Protein AF-0000000084527055 (afdb_homodimer)

Solvent-accessible surface area (backbone atoms only — not comparable to full-atom values): 19184 Å² total; per-residue (Å²): 136,81,81,73,82,77,79,78,77,80,77,79,76,78,73,74,77,74,74,75,72,71,72,71,71,65,63,69,70,74,72,77,80,76,76,72,48,65,58,56,49,35,72,76,37,49,75,51,74,38,54,31,78,74,45,53,71,73,72,30,55,76,69,27,18,45,36,37,42,31,22,63,37,73,81,36,69,59,47,34,50,31,51,48,36,44,64,75,46,35,65,65,39,42,75,63,36,32,40,42,31,38,40,36,52,78,83,67,71,24,54,52,50,71,74,64,62,71,69,53,48,31,36,36,38,30,43,31,83,69,46,82,72,46,79,32,80,57,70,62,45,52,69,59,52,48,54,57,49,57,68,32,69,70,44,42,52,33,56,74,70,75,93,135,85,79,77,79,79,79,79,79,79,78,77,78,80,73,76,77,75,75,75,73,71,72,72,71,66,63,68,72,75,71,78,80,76,78,72,49,66,58,55,47,35,72,76,38,48,76,50,75,40,54,30,79,75,46,52,73,72,71,31,54,77,68,27,19,46,36,36,41,30,20,63,37,72,81,36,67,59,44,35,50,31,51,48,35,44,64,75,46,34,67,65,39,45,75,63,37,33,39,42,32,38,40,38,53,76,81,68,70,23,54,53,48,70,73,64,61,69,69,54,50,30,38,36,37,29,42,32,82,68,46,82,74,47,78,32,80,57,69,61,48,54,69,58,52,48,53,57,50,57,67,32,70,71,44,43,52,32,57,74,70,75,94

Sequence (326 aa):
MKSLALSLALSLSALPLAAQEVASTETPAATVGQELTAVERWQADPAQVFDAADIELDDFLFLARPVVVFADTPNDPRYIRQMEYLLERVDDLVYRDVVIVADTDPGGGSDARTRLRPRGFMLVVMSEDGRVAQRKPEPWDVREIGRAIDKMPLRQRELREGRMKSLALSLALSLSALPLAAQEVASTETPAATVGQELTAVERWQ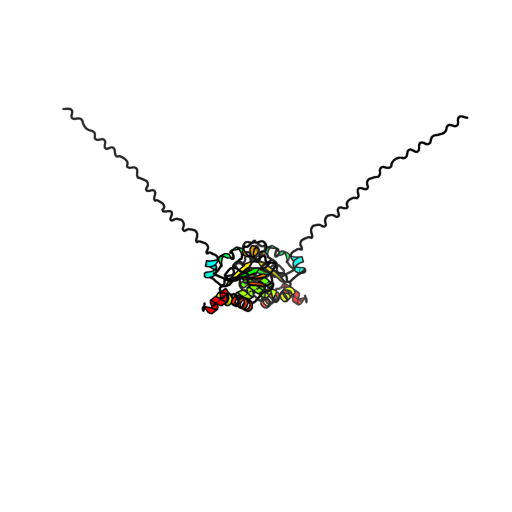ADPAQVFDAADIELDDFLFLARPVVVFADTPNDPRYIRQMEYLLERVDDLVYRDVVIVADTDPGGGSDARTRLRPRGFMLVVMSEDGRVAQRKPEPWDVREIGRAIDKMPLRQRELREGR

Radius of gyration: 37.88 Å; Cα contacts (8 Å, |Δi|>4): 470; chains: 2; bounding box: 152×101×126 Å

Foldseek 3Di:
DCPPPPPPPPPPPPPPPPPPPPPPVVVPPPPDPPDDAPLRVCVVPVLDEAELLRHAPVVQAVNAKEKEKEALACPPPQNVVQVCLCNVPVVLRVVLRYHYYYYNHQPSPGNCCVVVVDDGTWIWIGANNGHTQDIDNGHDHPVVSSVSSCPDPVNVVCVVVVD/DPPPPPPPPPPPPPPPPPPPPPPPVVVPPPDDPPDDAPLRVCVVPVLDEAELLRHAPVVQAVNAKEKEKEALACPPPQNVVQVCLCNVPVVLRVVLRYHYYYYNHQPSPGNCCVVVVDDGTWIWIGANNGHTQDIDNGHDHPVVSSVSSCPDPVNVVCVVVVD

Secondary structure (DSSP, 8-state):
-------------------------------------HHHHHHH-TTPEEEGGG--GGGGTTT-EEEEEE-SSTT-HHHHHHHHHHHHTHHHHHHTTEEEEEE--TTS--HHHHHH---SSEEEEE-TTS-EEEEESS---HHHHHHHHHTSHHHHHHHHHT-/-------------------------------------HHHHHHH-TTPEEEGGG--GGGGTTT-EEEEEE-SSTT-HHHHHHHHHHHHTHHHHHHTTEEEEEE--TTS--HHHHHH---SSEEEEE-TTS-EEEEESS---HHHHHHHHHTSHHHHHHHHTT-

InterPro domains:
  IPR025232 Domain of unknown function DUF4174 [PF13778] (57-158)

Structure (mmCIF, N/CA/C/O backbone):
data_AF-0000000084527055-model_v1
#
loop_
_entity.id
_entity.type
_entity.pdbx_description
1 polymer 'DUF4174 domain-containing protein'
#
loop_
_atom_site.group_PDB
_atom_site.id
_atom_site.type_symbol
_atom_site.label_atom_id
_atom_site.label_alt_id
_atom_site.label_comp_id
_atom_site.label_asym_id
_atom_site.label_entity_id
_atom_site.label_seq_id
_atom_site.pdbx_PDB_ins_code
_atom_site.Cartn_x
_atom_site.Cartn_y
_atom_site.Cartn_z
_atom_site.occupancy
_atom_site.B_iso_or_equiv
_atom_site.auth_seq_id
_atom_site.auth_comp_id
_atom_site.auth_asym_id
_atom_site.auth_atom_id
_atom_site.pdbx_PDB_model_num
ATOM 1 N N . MET A 1 1 ? -92.188 64.188 -31.766 1 36.72 1 MET A N 1
ATOM 2 C CA . MET A 1 1 ? -91.062 64.125 -30.859 1 36.72 1 MET A CA 1
ATOM 3 C C . MET A 1 1 ? -90.375 62.75 -31.016 1 36.72 1 MET A C 1
ATOM 5 O O . MET A 1 1 ? -91 61.75 -31.219 1 36.72 1 MET A O 1
ATOM 9 N N . LYS A 1 2 ? -89.125 62.844 -31.562 1 40.25 2 LYS A N 1
ATOM 10 C CA . LYS A 1 2 ? -88.062 62.062 -32.125 1 40.25 2 LYS A CA 1
ATOM 11 C C . LYS A 1 2 ? -87.5 61.062 -31.109 1 40.25 2 LYS A C 1
ATOM 13 O O . LYS A 1 2 ? -86.375 61.281 -30.578 1 40.25 2 LYS A O 1
ATOM 18 N N . SER A 1 3 ? -88.312 60.438 -30.328 1 44.88 3 SER A N 1
ATOM 19 C CA . SER A 1 3 ? -87.688 59.75 -29.234 1 44.88 3 SER A CA 1
ATOM 20 C C . SER A 1 3 ? -86.688 58.656 -29.734 1 44.88 3 SER A C 1
ATOM 22 O O . SER A 1 3 ? -87.125 57.719 -30.438 1 44.88 3 SER A O 1
ATOM 24 N N . LEU A 1 4 ? -85.5 59.094 -29.969 1 43.06 4 LEU A N 1
ATOM 25 C CA . LEU A 1 4 ? -84.375 58.281 -30.453 1 43.06 4 LEU A CA 1
ATOM 26 C C . LEU A 1 4 ? -84 57.188 -29.469 1 43.06 4 LEU A C 1
ATOM 28 O O . LEU A 1 4 ? -83.812 57.438 -28.281 1 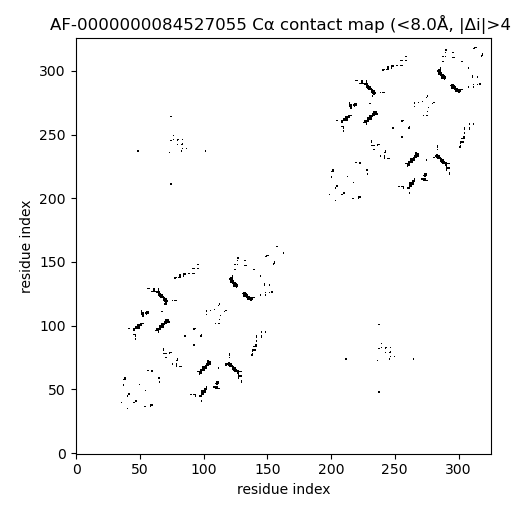43.06 4 LEU A O 1
ATOM 32 N N . ALA A 1 5 ? -84.375 55.906 -29.797 1 42.22 5 ALA A N 1
ATOM 33 C CA . ALA A 1 5 ? -84.125 54.656 -29.094 1 42.22 5 ALA A CA 1
ATOM 34 C C . ALA A 1 5 ? -82.625 54.438 -28.953 1 42.22 5 ALA A C 1
ATOM 36 O O . ALA A 1 5 ? -81.875 54.375 -29.953 1 42.22 5 ALA A O 1
ATOM 37 N N . LEU A 1 6 ? -81.938 54.969 -27.875 1 41.59 6 LEU A N 1
ATOM 38 C CA . LEU A 1 6 ? -80.5 54.875 -27.562 1 41.59 6 LEU A CA 1
ATOM 39 C C . LEU A 1 6 ? -80.125 53.438 -27.297 1 41.59 6 LEU A C 1
ATOM 41 O O . LEU A 1 6 ? -80.625 52.812 -26.359 1 41.59 6 LEU A O 1
ATOM 45 N N . SER A 1 7 ? -79.938 52.562 -28.312 1 42.19 7 SER A N 1
ATOM 46 C CA . SER A 1 7 ? -79.562 51.188 -28.109 1 42.19 7 SER A CA 1
ATOM 47 C C . SER A 1 7 ? -78.188 51.094 -27.453 1 42.19 7 SER A C 1
ATOM 49 O O . SER A 1 7 ? -77.188 51.625 -27.953 1 42.19 7 SER A O 1
ATOM 51 N N . LEU A 1 8 ? -78.062 51.062 -26.125 1 39.25 8 LEU A N 1
ATOM 52 C CA . LEU A 1 8 ? -76.875 50.969 -25.281 1 39.25 8 LEU A CA 1
ATOM 53 C C . LEU A 1 8 ? -76.188 49.656 -25.531 1 39.25 8 LEU A C 1
ATOM 55 O O . LEU A 1 8 ? -76.688 48.562 -25.312 1 39.25 8 LEU A O 1
ATOM 59 N N . ALA A 1 9 ? -75.375 49.531 -26.656 1 37.97 9 ALA A N 1
ATOM 60 C CA . ALA A 1 9 ? -74.562 48.344 -26.906 1 37.97 9 ALA A CA 1
ATOM 61 C C . ALA A 1 9 ? -73.562 48.125 -25.812 1 37.97 9 ALA A C 1
ATOM 63 O O . ALA A 1 9 ? -72.75 49 -25.5 1 37.97 9 ALA A O 1
ATOM 64 N N . LEU A 1 10 ? -73.812 47.312 -24.766 1 39.44 10 LEU A N 1
ATOM 65 C CA . LEU A 1 10 ? -72.938 46.875 -23.656 1 39.44 10 LEU A CA 1
ATOM 66 C C . LEU A 1 10 ? -71.688 46.156 -24.156 1 39.44 10 LEU A C 1
ATOM 68 O O . LEU A 1 10 ? -71.812 45.125 -24.812 1 39.44 10 LEU A O 1
ATOM 72 N N . SER A 1 11 ? -70.688 46.906 -24.688 1 38.16 11 SER A N 1
ATOM 73 C CA . SER A 1 11 ? -69.438 46.219 -25.141 1 38.16 11 SER A CA 1
ATOM 74 C C . SER A 1 11 ? -68.75 45.5 -24 1 38.16 11 SER A C 1
ATOM 76 O O . SER A 1 11 ? -68.438 46.094 -22.969 1 38.16 11 SER A O 1
ATOM 78 N N . LEU A 1 12 ? -69.062 44.219 -23.766 1 42.81 12 LEU A N 1
ATOM 79 C CA . LEU A 1 12 ? -68.375 43.344 -22.781 1 42.81 12 LEU A CA 1
ATOM 80 C C . LEU A 1 12 ? -66.875 43.25 -23.062 1 42.81 12 LEU A C 1
ATOM 82 O O . LEU A 1 12 ? -66.5 42.781 -24.125 1 42.81 12 LEU A O 1
ATOM 86 N N . SER A 1 13 ? -66.062 44.25 -22.656 1 37.88 13 SER A N 1
ATOM 87 C CA . SER A 1 13 ? -64.625 44.188 -22.766 1 37.88 13 SER A CA 1
ATOM 88 C C . SER A 1 13 ? -64.062 42.938 -22.078 1 37.88 13 SER A C 1
ATOM 90 O O . SER A 1 13 ? -64.438 42.656 -20.938 1 37.88 13 SER A O 1
ATOM 92 N N . ALA A 1 14 ? -63.812 41.812 -22.828 1 43.69 14 ALA A N 1
ATOM 93 C CA . ALA A 1 14 ? -63.125 40.625 -22.375 1 43.69 14 ALA A CA 1
ATOM 94 C C . ALA A 1 14 ? -61.781 40.938 -21.75 1 43.69 14 ALA A C 1
ATOM 96 O O . ALA A 1 14 ? -60.906 41.562 -22.375 1 43.69 14 ALA A O 1
ATOM 97 N N . LEU A 1 15 ? -61.719 41.25 -20.406 1 46.16 15 LEU A N 1
ATOM 98 C CA . LEU A 1 15 ? -60.438 41.375 -19.734 1 46.16 15 LEU A CA 1
ATOM 99 C C . LEU A 1 15 ? -59.562 40.156 -20 1 46.16 15 LEU A C 1
ATOM 101 O O . LEU A 1 15 ? -60.031 39.031 -19.953 1 46.16 15 LEU A O 1
ATOM 105 N N . PRO A 1 16 ? -58.531 40.281 -20.812 1 48.31 16 PRO A N 1
ATOM 106 C CA . PRO A 1 16 ? -57.594 39.156 -20.984 1 48.31 16 PRO A CA 1
ATOM 107 C C . PRO A 1 16 ? -57.125 38.562 -19.641 1 48.31 16 PRO A C 1
ATOM 109 O O . PRO A 1 16 ? -57.031 39.281 -18.656 1 48.31 16 PRO A O 1
ATOM 112 N N . LEU A 1 17 ? -57.594 37.406 -19.312 1 45.12 17 LEU A N 1
ATOM 113 C CA . LEU A 1 17 ? -57.031 36.625 -18.203 1 45.12 17 LEU A CA 1
ATOM 114 C C . LEU A 1 17 ? -55.5 36.656 -18.234 1 45.12 17 LEU A C 1
ATOM 116 O O . LEU A 1 17 ? -54.875 36.188 -19.188 1 45.12 17 LEU A O 1
ATOM 120 N N . ALA A 1 18 ? -54.844 37.75 -17.75 1 42.06 18 ALA A N 1
ATOM 121 C CA . ALA A 1 18 ? -53.406 37.625 -17.484 1 42.06 18 ALA A CA 1
ATOM 122 C C . ALA A 1 18 ? -53.062 36.25 -16.938 1 42.06 18 ALA A C 1
ATOM 124 O O . ALA A 1 18 ? -53.688 35.781 -16 1 42.06 18 ALA A O 1
ATOM 125 N N . ALA A 1 19 ? -52.594 35.312 -17.781 1 41.84 19 ALA A N 1
ATOM 126 C CA . ALA A 1 19 ? -51.906 34.094 -17.375 1 41.84 19 ALA A CA 1
ATOM 127 C C . ALA A 1 19 ? -50.938 34.344 -16.219 1 41.84 19 ALA A C 1
ATOM 129 O O . ALA A 1 19 ? -50.062 35.188 -16.344 1 41.84 19 ALA A O 1
ATOM 130 N N . GLN A 1 20 ? -51.281 34.281 -14.961 1 43.31 20 GLN A N 1
ATOM 131 C CA . GLN A 1 20 ? -50.344 34.25 -13.852 1 43.31 20 GLN A CA 1
ATOM 132 C C . GLN A 1 20 ? -49.156 33.375 -14.164 1 43.31 20 GLN A C 1
ATOM 134 O O . GLN A 1 20 ? -49.312 32.156 -14.383 1 43.31 20 GLN A O 1
ATOM 139 N N . GLU A 1 21 ? -48.219 33.875 -14.969 1 45.44 21 GLU A N 1
ATOM 140 C CA . GLU A 1 21 ? -47 33.094 -14.969 1 45.44 21 GLU A CA 1
ATOM 141 C C . GLU A 1 21 ? -46.594 32.719 -13.547 1 45.44 21 GLU A C 1
ATOM 143 O O . GLU A 1 21 ? -46.438 33.562 -12.68 1 45.44 21 GLU A O 1
ATOM 148 N N . VAL A 1 22 ? -47.188 31.641 -13.008 1 42.84 22 VAL A N 1
ATOM 149 C CA . VAL A 1 22 ? -46.594 31.062 -11.805 1 42.84 22 VAL A CA 1
ATOM 150 C C . VAL A 1 22 ? -45.062 31.109 -11.922 1 42.84 22 VAL A C 1
ATOM 152 O O . VAL A 1 22 ? -44.5 30.609 -12.883 1 42.84 22 VAL A O 1
ATOM 155 N N . ALA A 1 23 ? -44.469 32.312 -11.633 1 44.91 23 ALA A N 1
ATOM 156 C CA . ALA A 1 23 ? -43.031 32.312 -11.359 1 44.91 23 ALA A CA 1
ATOM 157 C C . ALA A 1 23 ? -42.625 30.984 -10.703 1 44.91 23 ALA A C 1
ATOM 159 O O . ALA A 1 23 ? -43.156 30.609 -9.656 1 44.91 23 ALA A O 1
ATOM 160 N N . SER A 1 24 ? -42.562 29.859 -11.484 1 43.16 24 SER A N 1
ATOM 161 C CA . SER A 1 24 ? -41.844 28.703 -10.945 1 43.16 24 SER A CA 1
ATOM 162 C C . SER A 1 24 ? -40.625 29.156 -10.117 1 43.16 24 SER A C 1
ATOM 164 O O . SER A 1 24 ? -39.719 29.781 -10.641 1 43.16 24 SER A O 1
ATOM 166 N N . THR A 1 25 ? -40.875 29.766 -8.953 1 44.09 25 THR A N 1
ATOM 167 C CA . THR A 1 25 ? -39.719 29.906 -8.062 1 44.09 25 THR A CA 1
ATOM 168 C C . THR A 1 25 ? -38.75 28.734 -8.227 1 44.09 25 THR A C 1
ATOM 170 O O . THR A 1 25 ? -39.062 27.609 -7.824 1 44.09 25 THR A O 1
ATOM 173 N N . GLU A 1 26 ? -38.312 28.578 -9.453 1 45.31 26 GLU A N 1
ATOM 174 C CA . GLU A 1 26 ? -37.156 27.656 -9.484 1 45.31 26 GLU A CA 1
ATOM 175 C C . GLU A 1 26 ? -36.312 27.797 -8.219 1 45.31 26 GLU A C 1
ATOM 177 O O . GLU A 1 26 ? -35.781 28.875 -7.945 1 45.31 26 GLU A O 1
ATOM 182 N N . THR A 1 27 ? -36.781 27.281 -7.102 1 45.59 27 THR A N 1
ATOM 183 C CA . THR A 1 27 ? -35.812 27.141 -6.027 1 45.59 27 THR A CA 1
ATOM 184 C C . THR A 1 27 ? -34.406 26.906 -6.594 1 45.59 27 THR A C 1
ATOM 186 O O . THR A 1 27 ? -34.219 26.031 -7.438 1 45.59 27 THR A O 1
ATOM 189 N N . PRO A 1 28 ? -33.688 27.906 -6.723 1 38.53 28 PRO A N 1
ATOM 190 C CA . PRO A 1 28 ? -32.344 27.547 -7.211 1 38.53 28 PRO A CA 1
ATOM 191 C C . PRO A 1 28 ? -31.922 26.125 -6.84 1 38.53 28 PRO A C 1
ATOM 193 O O . PRO A 1 28 ? -32.25 25.656 -5.746 1 38.53 28 PRO A O 1
ATOM 196 N N . ALA A 1 29 ? -31.953 25.203 -7.734 1 41.03 29 ALA A N 1
ATOM 197 C CA . ALA A 1 29 ? -31.266 23.938 -7.465 1 41.03 29 ALA A CA 1
ATOM 198 C C . ALA A 1 29 ? -30.281 24.094 -6.316 1 41.03 29 ALA A C 1
ATOM 200 O O . ALA A 1 29 ? -29.625 25.125 -6.188 1 41.03 29 ALA A O 1
ATOM 201 N N . ALA A 1 30 ? -30.594 23.688 -5.129 1 41.78 30 ALA A N 1
ATOM 202 C CA . ALA A 1 30 ? -29.562 23.547 -4.121 1 41.78 30 ALA A CA 1
ATOM 203 C C . ALA A 1 30 ? -28.172 23.453 -4.766 1 41.78 30 ALA A C 1
ATOM 205 O O . ALA A 1 30 ? -28.016 22.812 -5.805 1 41.78 30 ALA A O 1
ATOM 206 N N . THR A 1 31 ? -27.281 24.406 -4.91 1 45.94 31 THR A N 1
ATOM 207 C CA . THR A 1 31 ? -25.875 24.281 -5.242 1 45.94 31 THR A CA 1
ATOM 208 C C . THR A 1 31 ? -25.375 22.859 -4.973 1 45.94 31 THR A C 1
ATOM 210 O O . THR A 1 31 ? -25.562 22.328 -3.877 1 45.94 31 THR A O 1
ATOM 213 N N . VAL A 1 32 ? -25.141 21.922 -5.805 1 46.94 32 VAL A N 1
ATOM 214 C CA . VAL A 1 32 ? -24.438 20.641 -5.691 1 46.94 32 VAL A CA 1
ATOM 215 C C . VAL A 1 32 ? -23.531 20.656 -4.469 1 46.94 32 VAL A C 1
ATOM 217 O O . VAL A 1 32 ? -22.891 21.672 -4.172 1 46.94 32 VAL A O 1
ATOM 220 N N . GLY A 1 33 ? -23.703 19.984 -3.32 1 52.44 33 GLY A N 1
ATOM 221 C CA . GLY A 1 33 ? -23.016 19.844 -2.047 1 52.44 33 GLY A CA 1
ATOM 222 C C . GLY A 1 33 ? -21.531 20.109 -2.135 1 52.44 33 GLY A C 1
ATOM 223 O O . GLY A 1 33 ? -20.844 19.578 -3.014 1 52.44 33 GLY A O 1
ATOM 224 N N . GLN A 1 34 ? -20.906 21.266 -1.974 1 64.94 34 GLN A N 1
ATOM 225 C CA . GLN A 1 34 ? -19.516 21.703 -2.02 1 64.94 34 GLN A CA 1
ATOM 226 C C . GLN A 1 34 ? -18.578 20.609 -1.521 1 64.94 34 GLN A C 1
ATOM 228 O O . GLN A 1 34 ? -18.781 20.031 -0.448 1 64.94 34 GLN A O 1
ATOM 233 N N . GLU A 1 35 ? -17.906 19.891 -2.369 1 81.06 35 GLU A N 1
ATOM 234 C CA . GLU A 1 35 ? -16.859 18.953 -1.969 1 81.06 35 GLU A CA 1
ATOM 235 C C . GLU A 1 35 ? -15.961 19.547 -0.894 1 81.06 35 GLU A C 1
ATOM 237 O O . GLU A 1 35 ? -15.516 20.688 -1.012 1 81.06 35 GLU A O 1
ATOM 242 N N . LEU A 1 36 ? -15.945 18.984 0.282 1 91.5 36 LEU A N 1
ATOM 243 C CA . LEU A 1 36 ? -15.102 19.453 1.378 1 91.5 36 LEU A CA 1
ATOM 244 C C . LEU A 1 36 ? -13.68 19.703 0.9 1 91.5 36 LEU A C 1
ATOM 246 O O . LEU A 1 36 ? -13.148 18.938 0.086 1 91.5 36 LEU A O 1
ATOM 250 N N . THR A 1 37 ? -13.102 20.734 1.353 1 95.81 37 THR A N 1
ATOM 251 C CA . THR A 1 37 ? -11.695 21.016 1.089 1 95.81 37 THR A CA 1
ATOM 252 C C . THR A 1 37 ? -10.805 19.969 1.737 1 95.81 37 THR A C 1
ATOM 254 O O . THR A 1 37 ? -11.258 19.188 2.568 1 95.81 37 THR A O 1
ATOM 257 N N . ALA A 1 38 ? -9.516 19.953 1.31 1 96.88 38 ALA A N 1
ATOM 258 C CA . ALA A 1 38 ? -8.555 19.031 1.912 1 96.88 38 ALA A CA 1
ATOM 259 C C . ALA A 1 38 ? -8.469 19.25 3.422 1 96.88 38 ALA A C 1
ATOM 261 O O . ALA A 1 38 ? -8.422 18.281 4.188 1 96.88 38 ALA A O 1
ATOM 262 N N . VAL A 1 39 ? -8.43 20.453 3.844 1 97.31 39 VAL A N 1
ATOM 263 C CA . VAL A 1 39 ? -8.297 20.781 5.258 1 97.31 39 VAL A CA 1
ATOM 264 C C . VAL A 1 39 ? -9.547 20.328 6.012 1 97.31 39 VAL A C 1
ATOM 266 O O . VAL A 1 39 ? -9.453 19.75 7.098 1 97.31 39 VAL A O 1
ATOM 269 N N . GLU A 1 40 ? -10.719 20.547 5.5 1 97.19 40 GLU A N 1
ATOM 270 C CA . GLU A 1 40 ? -11.969 20.141 6.133 1 97.19 40 GLU A CA 1
ATOM 271 C C . GLU A 1 40 ? -12.039 18.609 6.258 1 97.19 40 GLU A C 1
ATOM 273 O O . GLU A 1 40 ? -12.5 18.094 7.273 1 97.19 40 GLU A O 1
ATOM 278 N N . ARG A 1 41 ? -11.57 18.031 5.199 1 97.31 41 ARG A N 1
ATOM 279 C CA . ARG A 1 41 ? -11.539 16.562 5.242 1 97.31 41 ARG A CA 1
ATOM 280 C C . ARG A 1 41 ? -10.586 16.078 6.324 1 97.31 41 ARG A C 1
ATOM 282 O O . ARG A 1 41 ? -10.898 15.125 7.051 1 97.31 41 ARG A O 1
ATOM 289 N N . TRP A 1 42 ? -9.5 16.703 6.418 1 97.69 42 TRP A N 1
ATOM 290 C CA . TRP A 1 42 ? -8.516 16.344 7.434 1 97.69 42 TRP A CA 1
ATOM 291 C C . TRP A 1 42 ? -9.062 16.594 8.836 1 97.69 42 TRP A C 1
ATOM 293 O O . TRP A 1 42 ? -8.898 15.766 9.734 1 97.69 42 TRP A O 1
ATOM 303 N N . GLN A 1 43 ? -9.695 17.688 9.07 1 97.44 43 GLN A N 1
ATOM 304 C CA . GLN A 1 43 ? -10.25 18.016 10.383 1 97.44 43 GLN A CA 1
ATOM 305 C C . GLN A 1 43 ? -11.344 17.031 10.773 1 97.44 43 GLN A C 1
ATOM 307 O O . GLN A 1 43 ? -11.5 16.688 11.953 1 97.44 43 GLN A O 1
ATOM 312 N N . ALA A 1 44 ? -12.094 16.578 9.773 1 97.12 44 ALA A N 1
ATOM 313 C CA . ALA A 1 44 ? -13.164 15.609 10.016 1 97.12 44 ALA A CA 1
ATOM 314 C C . ALA A 1 44 ? -12.594 14.25 10.398 1 97.12 44 ALA A C 1
ATOM 316 O O . ALA A 1 44 ? -13.188 13.516 11.188 1 97.12 44 ALA A O 1
ATOM 317 N N . ASP A 1 45 ? -11.445 13.93 9.859 1 97.56 45 ASP A N 1
ATOM 318 C CA . ASP A 1 45 ? -10.75 12.672 10.117 1 97.56 45 ASP A CA 1
ATOM 319 C C . ASP A 1 45 ? -9.242 12.859 10.023 1 97.56 45 ASP A C 1
ATOM 321 O O . ASP A 1 45 ? -8.625 12.508 9.016 1 97.56 45 ASP A O 1
ATOM 325 N N . PRO A 1 46 ? -8.648 13.211 11.148 1 97.69 46 PRO A N 1
ATOM 326 C CA . PRO A 1 46 ? -7.219 13.531 11.141 1 97.69 46 PRO A CA 1
ATOM 327 C C . PRO A 1 46 ? -6.336 12.32 10.859 1 97.69 46 PRO A C 1
ATOM 329 O O . PRO A 1 46 ? -5.145 12.461 10.578 1 97.69 46 PRO A O 1
ATOM 332 N N . ALA A 1 47 ? -6.906 11.148 10.938 1 97.12 47 ALA A N 1
ATOM 333 C CA . ALA A 1 47 ? -6.148 9.914 10.719 1 97.12 47 ALA A CA 1
ATOM 334 C C . ALA A 1 47 ? -6.16 9.523 9.25 1 97.12 47 ALA A C 1
ATOM 336 O O . ALA A 1 47 ? -5.418 8.625 8.828 1 97.12 47 ALA A O 1
ATOM 337 N N . GLN A 1 48 ? -6.898 10.203 8.438 1 97 48 GLN A N 1
ATOM 338 C CA . GLN A 1 48 ? -7.047 9.781 7.043 1 97 48 GLN A CA 1
ATOM 339 C C . GLN A 1 48 ? -5.75 9.992 6.266 1 97 48 GLN A C 1
ATOM 341 O O . GLN A 1 48 ? -5.027 10.961 6.504 1 97 48 GLN A O 1
ATOM 346 N N . VAL A 1 49 ? -5.48 9.086 5.348 1 98.5 49 VAL A N 1
ATOM 347 C CA . VAL A 1 49 ? -4.367 9.211 4.414 1 98.5 49 VAL A CA 1
ATOM 348 C C . VAL A 1 49 ? -4.844 9.891 3.131 1 98.5 49 VAL A C 1
ATOM 350 O O . VAL A 1 49 ? -5.848 9.484 2.543 1 98.5 49 VAL A O 1
ATOM 353 N N . PHE A 1 50 ? -4.18 10.938 2.689 1 98.31 50 PHE A N 1
ATOM 354 C CA . PHE A 1 50 ? -4.539 11.641 1.465 1 98.31 50 PHE A CA 1
ATOM 355 C C . PHE A 1 50 ? -3.688 11.164 0.295 1 98.31 50 PHE A C 1
ATOM 357 O O . PHE A 1 50 ? -2.484 10.945 0.446 1 98.31 50 PHE A O 1
ATOM 364 N N . ASP A 1 51 ? -4.332 10.938 -0.846 1 97.62 51 ASP A N 1
ATOM 365 C CA . ASP A 1 51 ? -3.594 10.836 -2.1 1 97.62 51 ASP A CA 1
ATOM 366 C C . ASP A 1 51 ? -3.012 12.188 -2.51 1 97.62 51 ASP A C 1
ATOM 368 O O . ASP A 1 51 ? -3.725 13.195 -2.535 1 97.62 51 ASP A O 1
ATOM 372 N N . ALA A 1 52 ? -1.786 12.148 -2.852 1 98.44 52 ALA A N 1
ATOM 373 C CA . ALA A 1 52 ? -1.119 13.406 -3.195 1 98.44 52 ALA A CA 1
ATOM 374 C C . ALA A 1 52 ? -1.815 14.094 -4.363 1 98.44 52 ALA A C 1
ATOM 376 O O . ALA A 1 52 ? -1.813 15.32 -4.457 1 98.44 52 ALA A O 1
ATOM 377 N N . ALA A 1 53 ? -2.418 13.344 -5.207 1 96.75 53 ALA A N 1
ATOM 378 C CA . ALA A 1 53 ? -3.082 13.891 -6.391 1 96.75 53 ALA A CA 1
ATOM 379 C C . ALA A 1 53 ? -4.289 14.742 -5.996 1 96.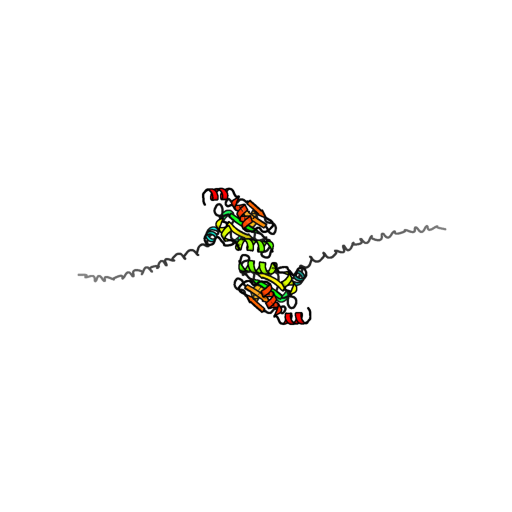75 53 ALA A C 1
ATOM 381 O O . ALA A 1 53 ? -4.75 15.57 -6.781 1 96.75 53 ALA A O 1
ATOM 382 N N . ASP A 1 54 ? -4.781 14.578 -4.758 1 96.19 54 ASP A N 1
ATOM 383 C CA . ASP A 1 54 ? -6.051 15.188 -4.367 1 96.19 54 ASP A CA 1
ATOM 384 C C . ASP A 1 54 ? -5.82 16.438 -3.525 1 96.19 54 ASP A C 1
ATOM 386 O O . ASP A 1 54 ? -6.777 17.078 -3.074 1 96.19 54 ASP A O 1
ATOM 390 N N . ILE A 1 55 ? -4.539 16.781 -3.318 1 97.69 55 ILE A N 1
ATOM 391 C CA . ILE A 1 55 ? -4.309 17.891 -2.398 1 97.69 55 ILE A CA 1
ATOM 392 C C . ILE A 1 55 ? -3.096 18.688 -2.857 1 97.69 55 ILE A C 1
ATOM 394 O O . ILE A 1 55 ? -2.365 18.266 -3.756 1 97.69 55 ILE A O 1
ATOM 398 N N . GLU A 1 56 ? -2.988 19.844 -2.279 1 98.25 56 GLU A N 1
ATOM 399 C CA . GLU A 1 56 ? -1.781 20.656 -2.348 1 98.25 56 GLU A CA 1
ATOM 400 C C . GLU A 1 56 ? -1.137 20.812 -0.974 1 98.25 56 GLU A C 1
ATOM 402 O O . GLU A 1 56 ? -1.829 21.031 0.022 1 98.25 56 GLU A O 1
ATOM 407 N N . LEU A 1 57 ? 0.169 20.719 -0.959 1 98.56 57 LEU A N 1
ATOM 408 C CA . LEU A 1 57 ? 0.864 20.781 0.322 1 98.56 57 LEU A CA 1
ATOM 409 C C . LEU A 1 57 ? 0.591 22.125 1.013 1 98.56 57 LEU A C 1
ATOM 411 O O . LEU A 1 57 ? 0.451 22.172 2.236 1 98.56 57 LEU A O 1
ATOM 415 N N . ASP A 1 58 ? 0.383 23.172 0.264 1 98.12 58 ASP A N 1
ATOM 416 C CA . ASP A 1 58 ? 0.196 24.5 0.83 1 98.12 58 ASP A CA 1
ATOM 417 C C . ASP A 1 58 ? -1.174 24.641 1.493 1 98.12 58 ASP A C 1
ATOM 419 O O . ASP A 1 58 ? -1.422 25.578 2.238 1 98.12 58 ASP A O 1
ATOM 423 N N . ASP A 1 59 ? -2.076 23.734 1.215 1 97.75 59 ASP A N 1
ATOM 424 C CA . ASP A 1 59 ? -3.377 23.719 1.875 1 97.75 59 ASP A CA 1
ATOM 425 C C . ASP A 1 59 ? -3.223 23.625 3.391 1 97.75 59 ASP A C 1
ATOM 427 O O . ASP A 1 59 ? -4.113 24.031 4.137 1 97.75 59 ASP A O 1
ATOM 431 N N . PHE A 1 60 ? -2.039 23.188 3.848 1 98.44 60 PHE A N 1
ATOM 432 C CA . PHE A 1 60 ? -1.921 22.797 5.25 1 98.44 60 PHE A CA 1
ATOM 433 C C . PHE A 1 60 ? -0.964 23.734 5.984 1 98.44 60 PHE A C 1
ATOM 435 O O . PHE A 1 60 ? -0.637 23.5 7.148 1 98.44 60 PHE A O 1
ATOM 442 N N . LEU A 1 61 ? -0.537 24.812 5.309 1 98.38 61 LEU A N 1
ATOM 443 C CA . LEU A 1 61 ? 0.393 25.75 5.941 1 98.38 61 LEU A CA 1
ATOM 444 C C . LEU A 1 61 ? -0.191 26.297 7.238 1 98.38 61 LEU A C 1
ATOM 446 O O . LEU A 1 61 ? -1.332 26.766 7.262 1 98.38 61 LEU A O 1
ATOM 450 N N . PHE A 1 62 ? 0.53 26.109 8.359 1 97.38 62 PHE A N 1
ATOM 451 C CA . PHE A 1 62 ? 0.238 26.594 9.703 1 97.38 62 PHE A CA 1
ATOM 452 C C . PHE A 1 62 ? -0.979 25.891 10.289 1 97.38 62 PHE A C 1
ATOM 454 O O . PHE A 1 62 ? -1.568 26.344 11.266 1 97.38 62 PHE A O 1
ATOM 461 N N . LEU A 1 63 ? -1.315 24.781 9.664 1 97.69 63 LEU A N 1
ATOM 462 C CA . LEU A 1 63 ? -2.434 23.984 10.148 1 97.69 63 LEU A CA 1
ATOM 463 C C . LEU A 1 63 ? -1.975 22.578 10.516 1 97.69 63 LEU A C 1
ATOM 465 O O . LEU A 1 63 ? -2.404 22.016 11.531 1 97.69 63 LEU A O 1
ATOM 469 N N . ALA A 1 64 ? -1.106 22.016 9.672 1 98.56 64 ALA A N 1
ATOM 470 C CA . ALA A 1 64 ? -0.665 20.641 9.875 1 98.56 64 ALA A CA 1
ATOM 471 C C . ALA A 1 64 ? 0.769 20.453 9.391 1 98.56 64 ALA A C 1
ATOM 473 O O . ALA A 1 64 ? 1.32 21.312 8.703 1 98.56 64 ALA A O 1
ATOM 474 N N . ARG A 1 65 ? 1.346 19.328 9.82 1 98.75 65 ARG A N 1
ATOM 475 C CA . ARG A 1 65 ? 2.674 18.906 9.383 1 98.75 65 ARG A CA 1
ATOM 476 C C . ARG A 1 65 ? 2.586 17.75 8.398 1 98.75 65 ARG A C 1
ATOM 478 O O . ARG A 1 65 ? 2.289 16.625 8.789 1 98.75 65 ARG A O 1
ATOM 485 N N . PRO A 1 66 ? 2.863 17.969 7.137 1 98.88 66 PRO A N 1
ATOM 486 C CA . PRO A 1 66 ? 2.801 16.859 6.184 1 98.88 66 PRO A CA 1
ATOM 487 C C . PRO A 1 66 ? 3.891 15.82 6.422 1 98.88 66 PRO A C 1
ATOM 489 O O . PRO A 1 66 ? 5.059 16.172 6.602 1 98.88 66 PRO A O 1
ATOM 492 N N . VAL A 1 67 ? 3.506 14.633 6.531 1 98.94 67 VAL A N 1
ATOM 493 C CA . VAL A 1 67 ? 4.359 13.461 6.352 1 98.94 67 VAL A CA 1
ATOM 494 C C . VAL A 1 67 ? 4.023 12.773 5.031 1 98.94 67 VAL A C 1
ATOM 496 O O . VAL A 1 67 ? 2.947 12.188 4.887 1 98.94 67 VAL A O 1
ATOM 499 N N . VAL A 1 68 ? 4.922 12.867 4.086 1 98.94 68 VAL A N 1
ATOM 500 C CA . VAL A 1 68 ? 4.684 12.422 2.717 1 98.94 68 VAL A CA 1
ATOM 501 C C . VAL A 1 68 ? 5.469 11.133 2.451 1 98.94 68 VAL A C 1
ATOM 503 O O . VAL A 1 68 ? 6.668 11.062 2.717 1 98.94 68 VAL A O 1
ATOM 506 N N . VAL A 1 69 ? 4.832 10.133 1.995 1 98.94 69 VAL A N 1
ATOM 507 C CA . VAL A 1 69 ? 5.453 8.859 1.644 1 98.94 69 VAL A CA 1
ATOM 508 C C . VAL A 1 69 ? 5.379 8.648 0.132 1 98.94 69 VAL A C 1
ATOM 510 O O . VAL A 1 69 ? 4.289 8.578 -0.439 1 98.94 69 VAL A O 1
ATOM 513 N N . PHE A 1 70 ? 6.59 8.562 -0.491 1 98.88 70 PHE A N 1
ATOM 514 C CA . PHE A 1 70 ? 6.707 8.359 -1.931 1 98.88 70 PHE A CA 1
ATOM 515 C C . PHE A 1 70 ? 7.16 6.941 -2.242 1 98.88 70 PHE A C 1
ATOM 517 O O . PHE A 1 70 ? 7.973 6.371 -1.513 1 98.88 70 PHE A O 1
ATOM 524 N N . ALA A 1 71 ? 6.672 6.441 -3.258 1 98.75 71 ALA A N 1
ATOM 525 C CA . ALA A 1 71 ? 7.215 5.27 -3.941 1 98.75 71 ALA A CA 1
ATOM 526 C C . ALA A 1 71 ? 6.832 5.273 -5.418 1 98.75 71 ALA A C 1
ATOM 528 O O . ALA A 1 71 ? 6 6.07 -5.852 1 98.75 71 ALA A O 1
ATOM 529 N N . ASP A 1 72 ? 7.445 4.422 -6.191 1 97.56 72 ASP A N 1
ATOM 530 C CA . ASP A 1 72 ? 7.117 4.34 -7.609 1 97.56 72 ASP A CA 1
ATOM 531 C C . ASP A 1 72 ? 5.883 3.465 -7.84 1 97.56 72 ASP A C 1
ATOM 533 O O . ASP A 1 72 ? 5.266 3.521 -8.906 1 97.56 72 ASP A O 1
ATOM 537 N N . THR A 1 73 ? 5.578 2.604 -6.867 1 96.88 73 THR A N 1
ATOM 538 C CA . THR A 1 73 ? 4.41 1.728 -6.895 1 96.88 73 THR A CA 1
ATOM 539 C C . THR A 1 73 ? 3.861 1.521 -5.484 1 96.88 73 THR A C 1
ATOM 541 O O . THR A 1 73 ? 4.613 1.542 -4.508 1 96.88 73 THR A O 1
ATOM 544 N N . PRO A 1 74 ? 2.535 1.323 -5.387 1 97.75 74 PRO A N 1
ATOM 545 C CA . PRO A 1 74 ? 1.982 1.032 -4.059 1 97.75 74 PRO A CA 1
ATOM 546 C C . PRO A 1 74 ? 2.418 -0.33 -3.525 1 97.75 74 PRO A C 1
ATOM 548 O O . PRO A 1 74 ? 2.184 -0.64 -2.354 1 97.75 74 PRO A O 1
ATOM 551 N N . ASN A 1 75 ? 3.09 -1.126 -4.371 1 96.81 75 ASN A N 1
ATOM 552 C CA . ASN A 1 75 ? 3.492 -2.473 -3.982 1 96.81 75 ASN A CA 1
ATOM 553 C C . ASN A 1 75 ? 4.953 -2.518 -3.543 1 96.81 75 ASN A C 1
ATOM 555 O O . ASN A 1 75 ? 5.508 -3.596 -3.318 1 96.81 75 ASN A O 1
ATOM 559 N N . ASP A 1 76 ? 5.582 -1.333 -3.467 1 97.75 76 ASP A N 1
ATOM 560 C CA . ASP A 1 76 ? 6.93 -1.223 -2.918 1 97.75 76 ASP A CA 1
ATOM 561 C C . ASP A 1 76 ? 6.965 -1.657 -1.455 1 97.75 76 ASP A C 1
ATOM 563 O O . ASP A 1 76 ? 6.234 -1.112 -0.624 1 97.75 76 ASP A O 1
ATOM 567 N N . PRO A 1 77 ? 7.848 -2.658 -1.095 1 97.62 77 PRO A N 1
ATOM 568 C CA . PRO A 1 77 ? 7.875 -3.164 0.28 1 97.62 77 PRO A CA 1
ATOM 569 C C . PRO A 1 77 ? 8.195 -2.074 1.302 1 97.62 77 PRO A C 1
ATOM 571 O O . PRO A 1 77 ? 7.688 -2.111 2.426 1 97.62 77 PRO A O 1
ATOM 574 N N . ARG A 1 78 ? 8.992 -1.143 0.899 1 98.5 78 ARG A N 1
ATOM 575 C CA . ARG A 1 78 ? 9.305 -0.052 1.817 1 98.5 78 ARG A CA 1
ATOM 576 C C . ARG A 1 78 ? 8.102 0.856 2.021 1 98.5 78 ARG A C 1
ATOM 578 O O . ARG A 1 78 ? 7.855 1.338 3.131 1 98.5 78 ARG A O 1
ATOM 585 N N . TYR A 1 79 ? 7.344 1.069 0.947 1 98.88 79 TYR A N 1
ATOM 586 C CA . TYR A 1 79 ? 6.109 1.838 1.06 1 98.88 79 TYR A CA 1
ATOM 587 C C . TYR A 1 79 ? 5.125 1.15 1.996 1 98.88 79 TYR A C 1
ATOM 589 O O . TYR A 1 79 ? 4.582 1.78 2.908 1 98.88 79 TYR A O 1
ATOM 597 N N . ILE A 1 80 ? 4.945 -0.087 1.804 1 98.62 80 ILE A N 1
ATOM 598 C CA . ILE A 1 80 ? 4.008 -0.877 2.596 1 98.62 80 ILE A CA 1
ATOM 599 C C . ILE A 1 80 ? 4.418 -0.842 4.066 1 98.62 80 ILE A C 1
ATOM 601 O O . ILE A 1 80 ? 3.586 -0.601 4.945 1 98.62 80 ILE A O 1
ATOM 605 N N . ARG A 1 81 ? 5.664 -1.003 4.285 1 98.56 81 ARG A N 1
ATOM 606 C CA . ARG A 1 81 ? 6.172 -0.979 5.652 1 98.56 81 ARG A CA 1
ATOM 607 C C . ARG A 1 81 ? 5.949 0.387 6.293 1 98.56 81 ARG A C 1
ATOM 609 O O . ARG A 1 81 ? 5.516 0.476 7.445 1 98.56 81 ARG A O 1
ATOM 616 N N . GLN A 1 82 ? 6.262 1.413 5.594 1 98.88 82 GLN A N 1
ATOM 617 C CA . GLN A 1 82 ? 6.105 2.76 6.133 1 98.88 82 GLN A CA 1
ATOM 618 C C . GLN A 1 82 ? 4.652 3.045 6.496 1 98.88 82 GLN A C 1
ATOM 620 O O . GLN A 1 82 ? 4.367 3.594 7.562 1 98.88 82 GLN A O 1
ATOM 625 N N . MET A 1 83 ? 3.764 2.641 5.559 1 98.81 83 MET A N 1
ATOM 626 C CA . MET A 1 83 ? 2.35 2.896 5.809 1 98.81 83 MET A CA 1
ATOM 627 C C . MET A 1 83 ? 1.854 2.086 7.004 1 98.81 83 MET A C 1
ATOM 629 O O . MET A 1 83 ? 1.04 2.57 7.793 1 98.81 83 MET A O 1
ATOM 633 N N . GLU A 1 84 ? 2.346 0.915 7.164 1 98 84 GLU A N 1
ATOM 634 C CA . GLU A 1 84 ? 2 0.115 8.336 1 98 84 GLU A CA 1
ATOM 635 C C . GLU A 1 84 ? 2.436 0.807 9.625 1 98 84 GLU A C 1
ATOM 637 O O . GLU A 1 84 ? 1.662 0.891 10.578 1 98 84 GLU A O 1
ATOM 642 N N . TYR A 1 85 ? 3.646 1.281 9.633 1 98.62 85 TYR A N 1
ATOM 643 C CA . TYR A 1 85 ? 4.145 2.01 10.797 1 98.62 85 TYR A CA 1
ATOM 644 C C . TYR A 1 85 ? 3.225 3.174 11.141 1 98.62 85 TYR A C 1
ATOM 646 O O . TYR A 1 85 ? 2.865 3.361 12.305 1 98.62 85 TYR A O 1
ATOM 654 N N . LEU A 1 86 ? 2.873 3.912 10.125 1 98.81 86 LEU A N 1
ATOM 655 C CA . LEU A 1 86 ? 2.088 5.121 10.352 1 98.81 86 LEU A CA 1
ATOM 656 C C . LEU A 1 86 ? 0.699 4.777 10.875 1 98.81 86 LEU A C 1
ATOM 658 O O . LEU A 1 86 ? 0.235 5.379 11.852 1 98.81 86 LEU A O 1
ATOM 662 N N . LEU A 1 87 ? 0.083 3.791 10.305 1 97.44 87 LEU A N 1
ATOM 663 C CA . LEU A 1 87 ? -1.312 3.479 10.594 1 97.44 87 LEU A CA 1
ATOM 664 C C . LEU A 1 87 ? -1.441 2.781 11.945 1 97.44 87 LEU A C 1
ATOM 666 O O . LEU A 1 87 ? -2.453 2.934 12.633 1 97.44 87 LEU A O 1
ATOM 670 N N . GLU A 1 88 ? -0.392 2.104 12.352 1 95.75 88 GLU A N 1
ATOM 671 C CA . GLU A 1 88 ? -0.41 1.391 13.625 1 95.75 88 GLU A CA 1
ATOM 672 C C . GLU A 1 88 ? -0.4 2.361 14.805 1 95.75 88 GLU A C 1
ATOM 674 O O . GLU A 1 88 ? -0.911 2.047 15.883 1 95.75 88 GLU A O 1
ATOM 679 N N . ARG A 1 89 ? 0.146 3.494 14.625 1 97.94 89 ARG A N 1
ATOM 680 C CA . ARG A 1 89 ? 0.266 4.48 15.695 1 97.94 89 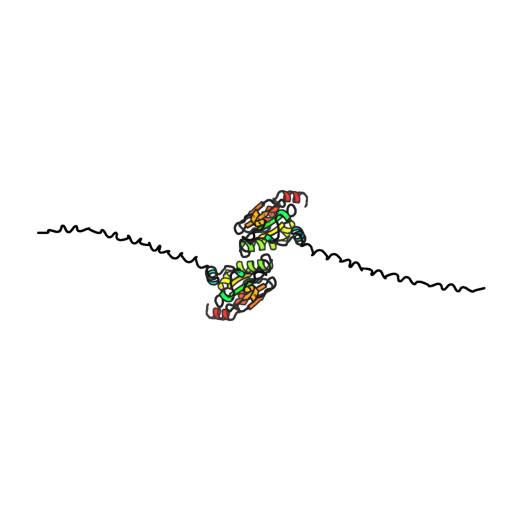ARG A CA 1
ATOM 681 C C . ARG A 1 89 ? -0.225 5.852 15.234 1 97.94 89 ARG A C 1
ATOM 683 O O . ARG A 1 89 ? 0.412 6.867 15.508 1 97.94 89 ARG A O 1
ATOM 690 N N . VAL A 1 90 ? -1.289 5.836 14.555 1 98.19 90 VAL A N 1
ATOM 691 C CA . VAL A 1 90 ? -1.794 7.035 13.898 1 98.19 90 VAL A CA 1
ATOM 692 C C . VAL A 1 90 ? -2.17 8.078 14.945 1 98.19 90 VAL A C 1
ATOM 694 O O . VAL A 1 90 ? -2.018 9.281 14.719 1 98.19 90 VAL A O 1
ATOM 697 N N . ASP A 1 91 ? -2.545 7.691 16.188 1 98.19 91 ASP A N 1
ATOM 698 C CA . ASP A 1 91 ? -2.934 8.617 17.25 1 98.19 91 ASP A CA 1
ATOM 699 C C . ASP A 1 91 ? -1.771 9.531 17.641 1 98.19 91 ASP A C 1
ATOM 701 O O . ASP A 1 91 ? -1.974 10.695 17.969 1 98.19 91 ASP A O 1
ATOM 705 N N . ASP A 1 92 ? -0.635 9 17.625 1 98.44 92 ASP A N 1
ATOM 706 C CA . ASP A 1 92 ? 0.554 9.781 17.953 1 98.44 92 ASP A CA 1
ATOM 707 C C . ASP A 1 92 ? 0.807 10.859 16.906 1 98.44 92 ASP A C 1
ATOM 709 O O . ASP A 1 92 ? 1.313 11.938 17.234 1 98.44 92 ASP A O 1
ATOM 713 N N . LEU A 1 93 ? 0.493 10.555 15.648 1 98.69 93 LEU A N 1
ATOM 714 C CA . LEU A 1 93 ? 0.653 11.516 14.562 1 98.69 93 LEU A CA 1
ATOM 715 C C . LEU A 1 93 ? -0.408 12.609 14.641 1 98.69 93 LEU A C 1
ATOM 717 O O . LEU A 1 93 ? -0.112 13.789 14.422 1 98.69 93 LEU A O 1
ATOM 721 N N . VAL A 1 94 ? -1.619 12.172 15.016 1 98.31 94 VAL A N 1
ATOM 722 C CA . VAL A 1 94 ? -2.727 13.109 15.18 1 98.31 94 VAL A CA 1
ATOM 723 C C . VAL A 1 94 ? -2.41 14.102 16.297 1 98.31 94 VAL A C 1
ATOM 725 O O . VAL A 1 94 ? -2.646 15.305 16.156 1 98.31 94 VAL A O 1
ATOM 728 N N . TYR A 1 95 ? -1.83 13.578 17.359 1 97.5 95 TYR A N 1
ATOM 729 C CA . TYR A 1 95 ? -1.446 14.391 18.5 1 97.5 95 TYR A CA 1
ATOM 730 C C . TYR A 1 95 ? -0.471 15.484 18.094 1 97.5 95 TYR A C 1
ATOM 732 O O . TYR A 1 95 ? -0.417 16.547 18.719 1 97.5 95 TYR A O 1
ATOM 740 N N . ARG A 1 96 ? 0.207 15.258 17.016 1 97.88 96 ARG A N 1
ATOM 741 C CA . ARG A 1 96 ? 1.234 16.203 16.578 1 97.88 96 ARG A CA 1
ATOM 742 C C . ARG A 1 96 ? 0.789 16.953 15.344 1 97.88 96 ARG A C 1
ATOM 744 O O . ARG A 1 96 ? 1.618 17.516 14.617 1 97.88 96 ARG A O 1
ATOM 751 N N . ASP A 1 97 ? -0.485 16.906 15.008 1 98.19 97 ASP A N 1
ATOM 752 C CA . ASP A 1 97 ? -1.088 17.625 13.891 1 98.19 97 ASP A CA 1
ATOM 753 C C . ASP A 1 97 ? -0.427 17.219 12.57 1 98.19 97 ASP A C 1
ATOM 755 O O . ASP A 1 97 ? -0.058 18.094 11.773 1 98.19 97 ASP A O 1
ATOM 759 N N . VAL A 1 98 ? -0.239 15.969 12.445 1 98.75 98 VAL A N 1
ATOM 760 C CA . VAL A 1 98 ? 0.347 15.438 11.211 1 98.75 98 VAL A CA 1
ATOM 761 C C . VAL A 1 98 ? -0.757 15.133 10.203 1 98.75 98 VAL A C 1
ATOM 763 O O . VAL A 1 98 ? -1.805 14.594 10.57 1 98.75 98 VAL A O 1
ATOM 766 N N . VAL A 1 99 ? -0.606 15.5 8.961 1 98.88 99 VAL A N 1
ATOM 767 C CA . VAL A 1 99 ? -1.398 15.016 7.836 1 98.88 99 VAL A CA 1
ATOM 768 C C . VAL A 1 99 ? -0.575 14.031 7.008 1 98.88 99 VAL A C 1
ATOM 770 O O . VAL A 1 99 ? 0.552 14.336 6.609 1 98.88 99 VAL A O 1
ATOM 773 N N . ILE A 1 100 ? -1.065 12.805 6.793 1 98.94 100 ILE A N 1
ATOM 774 C CA . ILE A 1 100 ? -0.361 11.781 6.031 1 98.94 100 ILE A CA 1
ATOM 775 C C . ILE A 1 100 ? -0.722 11.898 4.551 1 98.94 100 ILE A C 1
ATOM 777 O O . ILE A 1 100 ? -1.902 11.922 4.195 1 98.94 100 ILE A O 1
ATOM 781 N N . VAL A 1 101 ? 0.291 12.008 3.674 1 98.88 101 VAL A N 1
ATOM 782 C CA . VAL A 1 101 ? 0.126 12.133 2.229 1 98.88 101 VAL A CA 1
ATOM 783 C C . VAL A 1 101 ? 0.891 11.016 1.522 1 98.88 101 VAL A C 1
ATOM 785 O O . VAL A 1 101 ? 2.068 10.789 1.807 1 98.88 101 VAL A O 1
ATOM 788 N N . ALA A 1 102 ? 0.249 10.328 0.679 1 98.88 102 ALA A N 1
ATOM 789 C CA . ALA A 1 102 ? 0.85 9.219 -0.057 1 98.88 102 ALA A CA 1
ATOM 790 C C . ALA A 1 102 ? 0.919 9.531 -1.55 1 98.88 102 ALA A C 1
ATOM 792 O O . ALA A 1 102 ? -0.019 10.094 -2.119 1 98.88 102 ALA A O 1
ATOM 793 N N . ASP A 1 103 ? 2.057 9.227 -2.186 1 98.62 103 ASP A N 1
ATOM 794 C CA . ASP A 1 103 ? 2.234 9.352 -3.629 1 98.62 103 ASP A CA 1
ATOM 795 C C . ASP A 1 103 ? 3.012 8.156 -4.191 1 98.62 103 ASP A C 1
ATOM 797 O O . ASP A 1 103 ? 4.23 8.07 -4.023 1 98.62 103 ASP A O 1
ATOM 801 N N . THR A 1 104 ? 2.285 7.297 -4.898 1 98 104 THR A N 1
ATOM 802 C CA . THR A 1 104 ? 2.922 6.117 -5.473 1 98 104 THR A CA 1
ATOM 803 C C . THR A 1 104 ? 2.799 6.121 -6.992 1 98 104 THR A C 1
ATOM 805 O O . THR A 1 104 ? 2.822 5.062 -7.625 1 98 104 THR A O 1
ATOM 808 N N . ASP A 1 105 ? 2.547 7.297 -7.57 1 95.94 105 ASP A N 1
ATOM 809 C CA . ASP A 1 105 ? 2.383 7.461 -9.016 1 95.94 105 ASP A CA 1
ATOM 810 C C . ASP A 1 105 ? 3.43 8.414 -9.578 1 95.94 105 ASP A C 1
ATOM 812 O O . ASP A 1 105 ? 3.191 9.617 -9.68 1 95.94 105 ASP A O 1
ATOM 816 N N . PRO A 1 106 ? 4.508 7.828 -10.055 1 95.44 106 PRO A N 1
ATOM 817 C CA . PRO A 1 106 ? 5.59 8.688 -10.547 1 95.44 106 PRO A CA 1
ATOM 818 C C . PRO A 1 106 ? 5.152 9.586 -11.695 1 95.44 106 PRO A C 1
ATOM 820 O O . PRO A 1 106 ? 5.742 10.648 -11.914 1 95.44 106 PRO A O 1
ATOM 823 N N . GLY A 1 107 ? 4.191 9.203 -12.406 1 92.69 107 GLY A N 1
ATOM 824 C CA . GLY A 1 107 ? 3.758 9.977 -13.562 1 92.69 107 GLY A CA 1
ATOM 825 C C . GLY A 1 107 ? 2.586 10.891 -13.266 1 92.69 107 GLY A C 1
ATOM 826 O O . GLY A 1 107 ? 2.098 11.594 -14.156 1 92.69 107 GLY A O 1
ATOM 827 N N . GLY A 1 108 ? 2.109 10.961 -12.094 1 92.12 108 GLY A N 1
ATOM 828 C CA . GLY A 1 108 ? 0.872 11.648 -11.766 1 92.12 108 GLY A CA 1
ATOM 829 C C . GLY A 1 108 ? 1.027 13.156 -11.703 1 92.12 108 GLY A C 1
ATOM 830 O O . GLY A 1 108 ? 0.045 13.891 -11.82 1 92.12 108 GLY A O 1
ATOM 831 N N . GLY A 1 109 ? 2.25 13.617 -11.453 1 94.19 109 GLY A N 1
ATOM 832 C CA . GLY A 1 109 ? 2.508 15.047 -11.461 1 94.19 109 GLY A CA 1
ATOM 833 C C . GLY A 1 109 ? 1.883 15.766 -10.281 1 94.19 109 GLY A C 1
ATOM 834 O O . GLY A 1 109 ? 1.454 16.922 -10.406 1 94.19 109 GLY A O 1
ATOM 835 N N . SER A 1 110 ? 1.714 15.188 -9.117 1 97.56 110 SER A N 1
ATOM 836 C CA . SER A 1 110 ? 1.144 15.828 -7.938 1 97.56 110 SER A CA 1
ATOM 837 C C . SER A 1 110 ? 1.981 17.016 -7.496 1 97.56 110 SER A C 1
ATOM 839 O O . SER A 1 110 ? 3.158 17.125 -7.848 1 97.56 110 SER A O 1
ATOM 841 N N . ASP A 1 111 ? 1.303 18.016 -6.781 1 98.31 111 ASP A N 1
ATOM 842 C CA . ASP A 1 111 ? 2.02 19.125 -6.172 1 98.31 111 ASP A CA 1
ATOM 843 C C . ASP A 1 111 ? 3.195 18.625 -5.332 1 98.31 111 ASP A C 1
ATOM 845 O O . ASP A 1 111 ? 4.309 19.141 -5.453 1 98.31 111 ASP A O 1
ATOM 849 N N . ALA A 1 112 ? 2.965 17.594 -4.531 1 98.56 112 ALA A N 1
ATOM 850 C CA . ALA A 1 112 ? 3.994 17.031 -3.656 1 98.56 112 ALA A CA 1
ATOM 851 C C . ALA A 1 112 ? 5.18 16.516 -4.461 1 98.56 112 ALA A C 1
ATOM 853 O O . ALA A 1 112 ? 6.336 16.797 -4.129 1 98.56 112 ALA A O 1
ATOM 854 N N . ARG A 1 113 ? 4.867 15.781 -5.527 1 98 113 ARG A N 1
ATOM 855 C CA . ARG A 1 113 ? 5.953 15.188 -6.305 1 98 113 ARG A CA 1
ATOM 856 C C . ARG A 1 113 ? 6.758 16.266 -7.027 1 98 113 ARG A C 1
ATOM 858 O O . ARG A 1 113 ? 7.984 16.188 -7.098 1 98 113 ARG A O 1
ATOM 865 N N . THR A 1 114 ? 6.086 17.234 -7.609 1 97.69 114 THR A N 1
ATOM 866 C CA . THR A 1 114 ? 6.742 18.312 -8.328 1 97.69 114 THR A CA 1
ATOM 867 C C . THR A 1 114 ? 7.648 19.109 -7.398 1 97.69 114 THR A C 1
ATOM 869 O O . THR A 1 114 ? 8.758 19.484 -7.773 1 97.69 114 THR A O 1
ATOM 872 N N . ARG A 1 115 ? 7.273 19.297 -6.168 1 98 115 ARG A N 1
ATOM 873 C CA . ARG A 1 115 ? 7.98 20.156 -5.215 1 98 115 ARG A CA 1
ATOM 874 C C . ARG A 1 115 ? 9.109 19.391 -4.535 1 98 115 ARG A C 1
ATOM 876 O O . ARG A 1 115 ? 10.188 19.938 -4.305 1 98 115 ARG A O 1
ATOM 883 N N . LEU A 1 116 ? 8.844 18.125 -4.25 1 98.44 116 LEU A N 1
ATOM 884 C CA . LEU A 1 116 ? 9.766 17.422 -3.369 1 98.44 116 LEU A CA 1
ATOM 885 C C . LEU A 1 116 ? 10.672 16.5 -4.168 1 98.44 116 LEU A C 1
ATOM 887 O O . LEU A 1 116 ? 11.664 15.984 -3.643 1 98.44 116 LEU A O 1
ATOM 891 N N . ARG A 1 117 ? 10.406 16.203 -5.359 1 97.06 117 ARG A N 1
ATOM 892 C CA . ARG A 1 117 ? 11.227 15.516 -6.348 1 97.06 117 ARG A CA 1
ATOM 893 C C . ARG A 1 117 ? 11.797 14.219 -5.777 1 97.06 117 ARG A C 1
ATOM 895 O O . ARG A 1 117 ? 13.016 14.008 -5.793 1 97.06 117 ARG A O 1
ATOM 902 N N . PRO A 1 118 ? 10.898 13.289 -5.414 1 97.69 118 PRO A N 1
ATOM 903 C CA . PRO A 1 118 ? 11.391 12.016 -4.871 1 97.69 118 PRO A CA 1
ATOM 904 C C . PRO A 1 118 ? 12.008 11.117 -5.938 1 97.69 118 PRO A C 1
ATOM 906 O O . PRO A 1 118 ? 11.656 11.227 -7.117 1 97.69 118 PRO A O 1
ATOM 909 N N . ARG A 1 119 ? 12.922 10.258 -5.484 1 95.12 119 ARG A N 1
ATOM 910 C CA . ARG A 1 119 ? 13.438 9.148 -6.277 1 95.12 119 ARG A CA 1
ATOM 911 C C . ARG A 1 119 ? 13.156 7.812 -5.602 1 95.12 119 ARG A C 1
ATOM 913 O O . ARG A 1 119 ? 13.789 7.473 -4.598 1 95.12 119 ARG A O 1
ATOM 920 N N . GLY A 1 120 ? 12.258 7.027 -6.27 1 97.25 120 GLY A N 1
ATOM 921 C CA . GLY A 1 120 ? 11.867 5.793 -5.609 1 97.25 120 GLY A CA 1
ATOM 922 C C . GLY A 1 120 ? 11.148 6.023 -4.293 1 97.25 120 GLY A C 1
ATOM 923 O O . GLY A 1 120 ? 10.289 6.91 -4.195 1 97.25 120 GLY A O 1
ATOM 924 N N . PHE A 1 121 ? 11.43 5.195 -3.361 1 98.75 121 PHE A N 1
ATOM 925 C CA . PHE A 1 121 ? 10.875 5.383 -2.027 1 98.75 121 PHE A CA 1
ATOM 926 C C . PHE A 1 121 ? 11.547 6.559 -1.323 1 98.75 121 PHE A C 1
ATOM 928 O O . PHE A 1 121 ? 12.766 6.711 -1.379 1 98.75 121 PHE A O 1
ATOM 935 N N . MET A 1 122 ? 10.703 7.305 -0.689 1 98.88 122 MET A N 1
ATOM 936 C CA . MET A 1 122 ? 11.203 8.406 0.127 1 98.88 122 MET A CA 1
ATOM 937 C C . MET A 1 122 ? 10.172 8.82 1.171 1 98.88 122 MET A C 1
ATOM 939 O O . MET A 1 122 ? 8.977 8.906 0.871 1 98.88 122 MET A O 1
ATOM 943 N N . LEU A 1 123 ? 10.578 8.992 2.359 1 98.94 123 LEU A N 1
ATOM 944 C CA . LEU A 1 123 ? 9.797 9.609 3.426 1 98.94 123 LEU A CA 1
ATOM 945 C C . LEU A 1 123 ? 10.227 11.062 3.643 1 98.94 123 LEU A C 1
ATOM 947 O O . LEU A 1 123 ? 11.414 11.352 3.791 1 98.94 123 LEU A O 1
ATOM 951 N N . VAL A 1 124 ? 9.281 11.969 3.58 1 98.94 124 VAL A N 1
ATOM 952 C CA . VAL A 1 124 ? 9.57 13.375 3.854 1 98.94 124 VAL A CA 1
ATOM 953 C C . VAL A 1 124 ? 8.719 13.852 5.031 1 98.94 124 VAL A C 1
ATOM 955 O O . VAL A 1 124 ? 7.504 13.664 5.043 1 98.94 124 VAL A O 1
ATOM 958 N N . VAL A 1 125 ? 9.328 14.414 6.047 1 98.94 125 VAL A N 1
ATOM 959 C CA . VAL A 1 125 ? 8.672 15.047 7.184 1 98.94 125 VAL A CA 1
ATOM 960 C C . VAL A 1 125 ? 8.805 16.562 7.086 1 98.94 125 VAL A C 1
ATOM 962 O O . VAL A 1 125 ? 9.922 17.078 6.965 1 98.94 125 VAL A O 1
ATOM 965 N N . MET A 1 126 ? 7.645 17.203 7.125 1 98.81 126 MET A N 1
ATOM 966 C CA . MET A 1 126 ? 7.656 18.641 6.957 1 98.81 126 MET A CA 1
ATOM 967 C C . MET A 1 126 ? 7.117 19.344 8.203 1 98.81 126 MET A C 1
ATOM 969 O O . MET A 1 126 ? 6.309 18.781 8.938 1 98.81 126 MET A O 1
ATOM 973 N N . SER A 1 127 ? 7.602 20.516 8.453 1 98.38 127 SER A N 1
ATOM 974 C CA . SER A 1 127 ? 7.055 21.375 9.492 1 98.38 127 SER A CA 1
ATOM 975 C C . SER A 1 127 ? 5.77 22.047 9.039 1 98.38 127 SER A C 1
ATOM 977 O O . SER A 1 127 ? 5.418 22 7.855 1 98.38 127 SER A O 1
ATOM 979 N N . GLU A 1 128 ? 5.066 22.656 9.961 1 97.62 128 GLU A N 1
ATOM 980 C CA . GLU A 1 128 ? 3.773 23.266 9.664 1 97.62 128 GLU A CA 1
ATOM 981 C C . GLU A 1 128 ? 3.939 24.531 8.82 1 97.62 128 GLU A C 1
ATOM 983 O O . GLU A 1 128 ? 2.98 25 8.203 1 97.62 128 GLU A O 1
ATOM 988 N N . ASP A 1 129 ? 5.094 25.109 8.719 1 97.94 129 ASP A N 1
ATOM 989 C CA . ASP A 1 129 ? 5.32 26.281 7.883 1 97.94 129 ASP A CA 1
ATOM 990 C C . ASP A 1 129 ? 5.77 25.875 6.48 1 97.94 129 ASP A C 1
ATOM 992 O O . ASP A 1 129 ? 6.168 26.734 5.68 1 97.94 129 ASP A O 1
ATOM 996 N N . GLY A 1 130 ? 5.82 24.609 6.176 1 97.62 130 GLY A N 1
ATOM 997 C CA . GLY A 1 130 ? 6 24.156 4.805 1 97.62 130 GLY A CA 1
ATOM 998 C C . GLY A 1 130 ? 7.438 23.797 4.484 1 97.62 130 GLY A C 1
ATOM 999 O O . GLY A 1 130 ? 7.754 23.438 3.346 1 97.62 130 GLY A O 1
ATOM 1000 N N . ARG A 1 131 ? 8.289 23.781 5.484 1 97.56 131 ARG A N 1
ATOM 1001 C CA . ARG A 1 131 ? 9.695 23.469 5.246 1 97.56 131 ARG A CA 1
ATOM 1002 C C . ARG A 1 131 ? 9.945 21.969 5.426 1 97.56 131 ARG A C 1
ATOM 1004 O O . ARG A 1 131 ? 9.344 21.328 6.289 1 97.56 131 ARG A O 1
ATOM 1011 N N . VAL A 1 132 ? 10.875 21.438 4.609 1 98.44 132 VAL A N 1
ATOM 1012 C CA . VAL A 1 132 ? 11.289 20.047 4.762 1 98.44 132 VAL A CA 1
ATOM 1013 C C . VAL A 1 132 ? 12.219 19.922 5.965 1 98.44 132 VAL A C 1
ATOM 1015 O O . VAL A 1 132 ? 13.266 20.562 6.02 1 98.44 132 VAL A O 1
ATOM 1018 N N . ALA A 1 133 ? 11.836 19.031 6.91 1 98.19 133 ALA A N 1
ATOM 1019 C CA . ALA A 1 133 ? 12.641 18.828 8.109 1 98.19 133 ALA A CA 1
ATOM 1020 C C . ALA A 1 133 ? 13.484 17.562 7.984 1 98.19 133 ALA A C 1
ATOM 1022 O O . ALA A 1 133 ? 14.633 17.531 8.43 1 98.19 133 ALA A O 1
ATOM 1023 N N . GLN A 1 134 ? 12.961 16.5 7.441 1 98.44 134 GLN A N 1
ATOM 1024 C CA . GLN A 1 134 ? 13.641 15.227 7.266 1 98.44 134 GLN A CA 1
ATOM 1025 C C . GLN A 1 134 ? 13.328 14.625 5.898 1 98.44 134 GLN A C 1
ATOM 1027 O O . GLN A 1 134 ? 12.195 14.719 5.414 1 98.44 134 GLN A O 1
ATOM 1032 N N . ARG A 1 135 ? 14.32 13.984 5.227 1 98.69 135 ARG A N 1
ATOM 1033 C CA . ARG A 1 135 ? 14.195 13.078 4.09 1 98.69 135 ARG A CA 1
ATOM 1034 C C . ARG A 1 135 ? 14.859 11.734 4.391 1 98.69 135 ARG A C 1
ATOM 1036 O O . ARG A 1 135 ? 16.031 11.688 4.773 1 98.69 135 ARG A O 1
ATOM 1043 N N . LYS A 1 136 ? 14.102 10.703 4.281 1 98.75 136 LYS A N 1
ATOM 1044 C CA . LYS A 1 136 ? 14.641 9.383 4.609 1 98.75 136 LYS A CA 1
ATOM 1045 C C . LYS A 1 136 ? 14.406 8.398 3.467 1 98.75 136 LYS A C 1
ATOM 1047 O O . LYS A 1 136 ? 13.289 8.258 2.977 1 98.75 136 LYS A O 1
ATOM 1052 N N . PRO A 1 137 ? 15.453 7.664 3.059 1 98.56 137 PRO A N 1
ATOM 1053 C CA . PRO A 1 137 ? 15.312 6.664 1.998 1 98.56 137 PRO A CA 1
ATOM 1054 C C . PRO A 1 137 ? 14.812 5.316 2.52 1 98.56 137 PRO A C 1
ATOM 1056 O O . PRO A 1 137 ? 14.688 4.359 1.75 1 98.56 137 PRO A O 1
ATOM 1059 N N . GLU A 1 138 ? 14.648 5.227 3.811 1 98.69 138 GLU A N 1
ATOM 1060 C CA . GLU A 1 138 ? 14.117 4.031 4.461 1 98.69 138 GLU A CA 1
ATOM 1061 C C . GLU A 1 138 ? 12.969 4.379 5.402 1 98.69 138 GLU A C 1
ATOM 1063 O O . GLU A 1 138 ? 12.867 5.512 5.883 1 98.69 138 GLU A O 1
ATOM 1068 N N . PRO A 1 139 ? 12.117 3.436 5.672 1 98.88 139 PRO A N 1
ATOM 1069 C CA . PRO A 1 139 ? 11 3.709 6.57 1 98.88 139 PRO A CA 1
ATOM 1070 C C . PRO A 1 139 ? 11.445 4.059 7.988 1 98.88 139 PRO A C 1
ATOM 1072 O O . PRO A 1 139 ? 12.43 3.5 8.477 1 98.88 139 PRO A O 1
ATOM 1075 N N . TRP A 1 140 ? 10.742 4.969 8.578 1 98.88 140 TRP A N 1
ATOM 1076 C CA . TRP A 1 140 ? 10.875 5.328 9.984 1 98.88 140 TRP A CA 1
ATOM 1077 C C . TRP A 1 140 ? 9.609 5 10.758 1 98.88 140 TRP A C 1
ATOM 1079 O O . TRP A 1 140 ? 8.5 5.219 10.258 1 98.88 140 TRP A O 1
ATOM 1089 N N . ASP A 1 141 ? 9.75 4.512 11.945 1 98.44 141 ASP A N 1
ATOM 1090 C CA . ASP A 1 141 ? 8.555 4.309 12.758 1 98.44 141 ASP A CA 1
ATOM 1091 C C . ASP A 1 141 ? 8.055 5.625 13.344 1 98.44 141 ASP A C 1
ATOM 1093 O O . ASP A 1 141 ? 8.711 6.66 13.203 1 98.44 141 ASP A O 1
ATOM 1097 N N . VAL A 1 142 ? 6.98 5.555 13.969 1 98.75 142 VAL A N 1
ATOM 1098 C CA . VAL A 1 142 ? 6.305 6.766 14.422 1 98.75 142 VAL A CA 1
ATOM 1099 C C . VAL A 1 142 ? 7.086 7.387 15.578 1 98.75 142 VAL A C 1
ATOM 1101 O O . VAL A 1 142 ? 7.078 8.609 15.75 1 98.75 142 VAL A O 1
ATOM 1104 N N . ARG A 1 143 ? 7.777 6.566 16.359 1 98.5 143 ARG A N 1
ATOM 1105 C CA . ARG A 1 143 ? 8.602 7.117 17.422 1 98.5 143 ARG A CA 1
ATOM 1106 C C . ARG A 1 143 ? 9.695 8.016 16.859 1 98.5 143 ARG A C 1
ATOM 1108 O O . ARG A 1 143 ? 9.914 9.125 17.359 1 98.5 143 ARG A O 1
ATOM 1115 N N . GLU A 1 144 ? 10.375 7.539 15.82 1 98.75 144 GLU A N 1
ATOM 1116 C CA . GLU A 1 144 ? 11.422 8.32 15.164 1 98.75 144 GLU A CA 1
ATOM 1117 C C . GLU A 1 144 ? 10.852 9.594 14.555 1 98.75 144 GLU A C 1
ATOM 1119 O O . GLU A 1 144 ? 11.438 10.672 14.695 1 98.75 144 GLU A O 1
ATOM 1124 N N . ILE A 1 145 ? 9.727 9.5 13.867 1 98.88 145 ILE A N 1
ATOM 1125 C CA . ILE A 1 145 ? 9.078 10.648 13.242 1 98.88 145 ILE A CA 1
ATOM 1126 C C . ILE A 1 145 ? 8.656 11.648 14.312 1 98.88 145 ILE A C 1
ATOM 1128 O O . ILE A 1 145 ? 8.906 12.852 14.172 1 98.88 145 ILE A O 1
ATOM 1132 N N . GLY A 1 146 ? 8.039 11.164 15.414 1 98.69 146 GLY A N 1
ATOM 1133 C CA . GLY A 1 146 ? 7.656 12.016 16.531 1 98.69 146 GLY A CA 1
ATOM 1134 C C . GLY A 1 146 ? 8.828 12.773 17.141 1 98.69 146 GLY A C 1
ATOM 1135 O O . GLY A 1 146 ? 8.727 13.969 17.406 1 98.69 146 GLY A O 1
ATOM 1136 N N . ARG A 1 147 ? 9.906 12.086 17.328 1 98.19 147 ARG A N 1
ATOM 1137 C CA . ARG A 1 147 ? 11.102 12.719 17.891 1 98.19 147 ARG A CA 1
ATOM 1138 C C . ARG A 1 147 ? 11.594 13.844 16.984 1 98.19 147 ARG A C 1
ATOM 1140 O O . ARG A 1 147 ? 12.016 14.898 17.469 1 98.19 147 ARG A O 1
ATOM 1147 N N . ALA A 1 148 ? 11.602 13.617 15.711 1 98.5 148 ALA A N 1
ATOM 1148 C CA . ALA A 1 148 ? 12.016 14.641 14.758 1 98.5 148 ALA A CA 1
ATOM 1149 C C . ALA A 1 148 ? 11.094 15.852 14.812 1 98.5 148 ALA A C 1
ATOM 1151 O O . ALA A 1 148 ? 11.555 17 14.781 1 98.5 148 ALA A O 1
ATOM 1152 N N . ILE A 1 149 ? 9.797 15.578 14.898 1 98.56 149 ILE A N 1
ATOM 1153 C CA . ILE A 1 149 ? 8.805 16.656 14.938 1 98.56 149 ILE A CA 1
ATOM 1154 C C . ILE A 1 149 ? 8.969 17.469 16.219 1 98.56 149 ILE A C 1
ATOM 1156 O O . ILE A 1 149 ? 8.938 18.703 16.188 1 98.56 149 ILE A O 1
ATOM 1160 N N . ASP A 1 150 ? 9.188 16.766 17.328 1 97.69 150 ASP A N 1
ATOM 1161 C CA . ASP A 1 150 ? 9.273 17.422 18.625 1 97.69 150 ASP A CA 1
ATOM 1162 C C . ASP A 1 150 ? 10.5 18.328 18.703 1 97.69 150 ASP A C 1
ATOM 1164 O O . ASP A 1 150 ? 10.594 19.188 19.594 1 97.69 150 ASP A O 1
ATOM 1168 N N . LYS A 1 151 ? 11.438 18.172 17.797 1 96.94 151 LYS A N 1
ATOM 1169 C CA . LYS A 1 151 ? 12.648 18.984 17.781 1 96.94 151 LYS A CA 1
ATOM 1170 C C . LYS A 1 151 ? 12.461 20.219 16.906 1 96.94 151 LYS A C 1
ATOM 1172 O O . LYS A 1 151 ? 13.312 21.125 16.922 1 96.94 151 LYS A O 1
ATOM 1177 N N . MET A 1 152 ? 11.312 20.312 16.25 1 97.25 152 MET A N 1
ATOM 1178 C CA . MET A 1 152 ? 11.078 21.453 15.367 1 97.25 152 MET A CA 1
ATOM 1179 C C . MET A 1 152 ? 10.789 22.703 16.172 1 97.25 152 MET A C 1
ATOM 1181 O O . MET A 1 152 ? 10.086 22.656 17.188 1 97.25 152 MET A O 1
ATOM 1185 N N . PRO A 1 153 ? 11.281 23.844 15.719 1 95.69 153 PRO A N 1
ATOM 1186 C CA . PRO A 1 153 ? 11.164 25.094 16.469 1 95.69 153 PRO A CA 1
ATOM 1187 C C . PRO A 1 153 ? 9.719 25.438 16.812 1 95.69 153 PRO A C 1
ATOM 1189 O O . PRO A 1 153 ? 9.414 25.781 17.969 1 95.69 153 PRO A O 1
ATOM 1192 N N . LEU A 1 154 ? 8.812 25.344 15.906 1 93.88 154 LEU A N 1
ATOM 1193 C CA . LEU A 1 154 ? 7.418 25.688 16.141 1 93.88 154 LEU A CA 1
ATOM 1194 C C . LEU A 1 154 ? 6.777 24.703 17.125 1 93.88 154 LEU A C 1
ATOM 1196 O O . LEU A 1 154 ? 5.938 25.094 17.938 1 93.88 154 LEU A O 1
ATOM 1200 N N . ARG A 1 155 ? 7.207 23.484 17.078 1 93.81 155 ARG A N 1
ATOM 1201 C CA . ARG A 1 155 ? 6.691 22.484 18 1 93.81 155 ARG A CA 1
ATOM 1202 C C . ARG A 1 155 ? 7.195 22.734 19.422 1 93.81 155 ARG A C 1
ATOM 1204 O O . ARG A 1 155 ? 6.441 22.594 20.391 1 93.81 155 ARG A O 1
ATOM 1211 N N . GLN A 1 156 ? 8.453 23.109 19.453 1 94.25 156 GLN A N 1
ATOM 1212 C CA . GLN A 1 156 ? 9.023 23.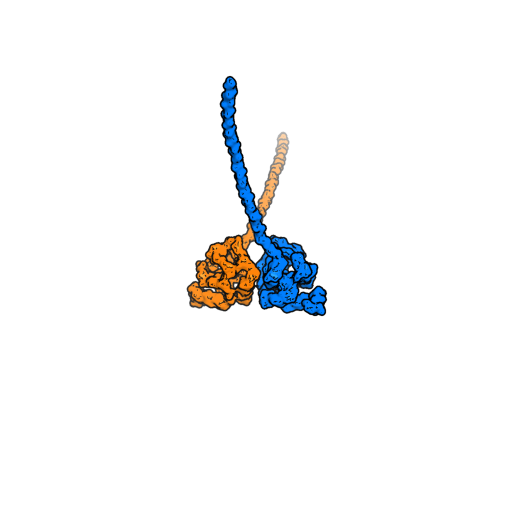422 20.75 1 94.25 156 GLN A CA 1
ATOM 1213 C C . GLN A 1 156 ? 8.289 24.578 21.406 1 94.25 156 GLN A C 1
ATOM 1215 O O . GLN A 1 156 ? 8.039 24.562 22.609 1 94.25 156 GLN A O 1
ATOM 1220 N N . ARG A 1 157 ? 7.992 25.531 20.641 1 93.75 157 ARG A N 1
ATOM 1221 C CA . ARG A 1 157 ? 7.215 26.672 21.141 1 93.75 157 ARG A CA 1
ATOM 1222 C C . ARG A 1 157 ? 5.84 26.219 21.625 1 93.75 157 ARG A C 1
ATOM 1224 O O . ARG A 1 157 ? 5.375 26.656 22.672 1 93.75 157 ARG A O 1
ATOM 1231 N N . GLU A 1 158 ? 5.145 25.344 20.859 1 93.25 158 GLU A N 1
ATOM 1232 C CA . GLU A 1 158 ? 3.848 24.797 21.234 1 93.25 158 GLU A CA 1
ATOM 1233 C C . GLU A 1 158 ? 3.924 24.047 22.562 1 93.25 158 GLU A C 1
ATOM 1235 O O . GLU A 1 158 ? 3.041 24.188 23.422 1 93.25 158 GLU A O 1
ATOM 1240 N N . LEU A 1 159 ? 5.012 23.281 22.766 1 91.12 159 LEU A N 1
ATOM 1241 C CA . LEU A 1 159 ? 5.176 22.469 23.969 1 91.12 159 LEU A CA 1
ATOM 1242 C C . LEU A 1 159 ? 5.434 23.359 25.188 1 91.12 159 LEU A C 1
ATOM 1244 O O . LEU A 1 159 ? 4.973 23.047 26.281 1 91.12 159 LEU A O 1
ATOM 1248 N N . ARG A 1 160 ? 6.074 24.484 24.969 1 90.62 160 ARG A N 1
ATOM 1249 C CA . ARG A 1 160 ? 6.355 25.422 26.047 1 90.62 160 ARG A CA 1
ATOM 1250 C C . ARG A 1 160 ? 5.094 26.172 26.469 1 90.62 160 ARG A C 1
ATOM 1252 O O . ARG A 1 160 ? 4.906 26.469 27.656 1 90.62 160 ARG A O 1
ATOM 1259 N N . GLU A 1 161 ? 4.211 26.344 25.516 1 90.31 161 GLU A N 1
ATOM 1260 C CA . GLU A 1 161 ? 2.982 27.078 25.766 1 90.31 161 GLU A CA 1
ATOM 1261 C C . GLU A 1 161 ? 1.863 26.156 26.234 1 90.31 161 GLU A C 1
ATOM 1263 O O . GLU A 1 161 ? 0.806 26.625 26.672 1 90.31 161 GLU A O 1
ATOM 1268 N N . GLY A 1 162 ? 2.098 24.844 26.5 1 78 162 GLY A N 1
ATOM 1269 C CA . GLY A 1 162 ? 1.112 23.859 26.922 1 78 162 GLY A CA 1
ATOM 1270 C C . GLY A 1 162 ? 0.103 23.531 25.828 1 78 162 GLY A C 1
ATOM 1271 O O . GLY A 1 162 ? -1.044 23.188 26.125 1 78 162 GLY A O 1
ATOM 1272 N N . ARG A 1 163 ? 0.42 23.844 24.641 1 58.78 163 ARG A N 1
ATOM 1273 C CA . ARG A 1 163 ? -0.464 23.469 23.547 1 58.78 163 ARG A CA 1
ATOM 1274 C C . ARG A 1 163 ? 0.005 22.188 22.875 1 58.78 163 ARG A C 1
ATOM 1276 O O . ARG A 1 163 ? 1.207 21.922 22.797 1 58.78 163 ARG A O 1
ATOM 1283 N N . MET B 1 1 ? 61.906 -6.418 -100.062 1 30.64 1 MET B N 1
ATOM 1284 C CA . MET B 1 1 ? 61.312 -7.227 -99 1 30.64 1 MET B CA 1
ATOM 1285 C C . MET B 1 1 ? 60.812 -6.352 -97.875 1 30.64 1 MET B C 1
ATOM 1287 O O . MET B 1 1 ? 61.625 -5.711 -97.188 1 30.64 1 MET B O 1
ATOM 1291 N N . LYS B 1 2 ? 59.656 -5.609 -98.188 1 39.19 2 LYS B N 1
ATOM 1292 C CA . LYS B 1 2 ? 58.906 -4.582 -97.5 1 39.19 2 LYS B CA 1
ATOM 1293 C C . LYS B 1 2 ? 58.5 -5.078 -96.125 1 39.19 2 LYS B C 1
ATOM 1295 O O . LYS B 1 2 ? 57.875 -6.125 -96 1 39.19 2 LYS B O 1
ATOM 1300 N N . SER B 1 3 ? 59.375 -4.871 -95.062 1 39 3 SER B N 1
ATOM 1301 C CA . SER B 1 3 ? 59.312 -5.23 -93.625 1 39 3 SER B CA 1
ATOM 1302 C C . SER B 1 3 ? 58.062 -4.652 -93 1 39 3 SER B C 1
ATOM 1304 O O . SER B 1 3 ? 57.906 -3.432 -92.938 1 39 3 SER B O 1
ATOM 1306 N N . LEU B 1 4 ? 56.875 -5.219 -93.25 1 42.81 4 LEU B N 1
ATOM 1307 C CA . LEU B 1 4 ? 55.625 -4.742 -92.688 1 42.81 4 LEU B CA 1
ATOM 1308 C C . LEU B 1 4 ? 55.594 -4.848 -91.188 1 42.81 4 LEU B C 1
ATOM 1310 O O . LEU B 1 4 ? 55.688 -5.941 -90.625 1 42.81 4 LEU B O 1
ATOM 1314 N N . ALA B 1 5 ? 56.094 -3.82 -90.5 1 41.59 5 ALA B N 1
ATOM 1315 C CA . ALA B 1 5 ? 56.125 -3.719 -89.062 1 41.59 5 ALA B CA 1
ATOM 1316 C C . ALA B 1 5 ? 54.719 -3.729 -88.438 1 41.59 5 ALA B C 1
ATOM 1318 O O . ALA B 1 5 ? 53.875 -2.914 -88.812 1 41.59 5 ALA B O 1
ATOM 1319 N N . LEU B 1 6 ? 54.156 -4.926 -88.062 1 40.44 6 LEU B N 1
ATOM 1320 C CA . LEU B 1 6 ? 52.812 -5.18 -87.5 1 40.44 6 LEU B CA 1
ATOM 1321 C C . LEU B 1 6 ? 52.688 -4.523 -86.125 1 40.44 6 LEU B C 1
ATOM 1323 O O . LEU B 1 6 ? 53.5 -4.777 -85.25 1 40.44 6 LEU B O 1
ATOM 1327 N N . SER B 1 7 ? 52.25 -3.238 -86.062 1 41.81 7 SER B N 1
ATOM 1328 C CA . SER B 1 7 ? 52.062 -2.447 -84.875 1 41.81 7 SER B CA 1
ATOM 1329 C C . SER B 1 7 ? 50.969 -3.07 -83.938 1 41.81 7 SER B C 1
ATOM 1331 O O . SER B 1 7 ? 49.844 -3.289 -84.375 1 41.81 7 SER B O 1
ATOM 1333 N N . LEU B 1 8 ? 51.344 -4.008 -83.062 1 39.41 8 LEU B N 1
ATOM 1334 C CA . LEU B 1 8 ? 50.5 -4.711 -82.062 1 39.41 8 LEU B CA 1
ATOM 1335 C C . LEU B 1 8 ? 49.844 -3.729 -81.125 1 39.41 8 LEU B C 1
ATOM 1337 O O . LEU B 1 8 ? 50.531 -3.033 -80.375 1 39.41 8 LEU B O 1
ATOM 1341 N N . ALA B 1 9 ? 48.719 -3.021 -81.5 1 36.84 9 ALA B N 1
ATOM 1342 C CA . ALA B 1 9 ? 48 -2.104 -80.625 1 36.84 9 ALA B CA 1
ATOM 1343 C C . ALA B 1 9 ? 47.406 -2.842 -79.375 1 36.84 9 ALA B C 1
ATOM 1345 O O . ALA B 1 9 ? 46.656 -3.793 -79.562 1 36.84 9 ALA B O 1
ATOM 1346 N N . LEU B 1 10 ? 48.125 -2.994 -78.25 1 39.03 10 LEU B N 1
ATOM 1347 C CA . LEU B 1 10 ? 47.719 -3.592 -77 1 39.03 10 LEU B CA 1
ATOM 1348 C C . LEU B 1 10 ? 46.531 -2.846 -76.375 1 39.03 10 LEU B C 1
ATOM 1350 O O . LEU B 1 10 ? 46.625 -1.655 -76.062 1 39.03 10 LEU B O 1
ATOM 1354 N N . SER B 1 11 ? 45.281 -3.025 -76.938 1 37.91 11 SER B N 1
ATOM 1355 C CA . SER B 1 11 ? 44.125 -2.363 -76.375 1 37.91 11 SER B CA 1
ATOM 1356 C C . SER B 1 11 ? 43.906 -2.742 -74.875 1 37.91 11 SER B C 1
ATOM 1358 O O . SER B 1 11 ? 43.844 -3.926 -74.562 1 37.91 11 SER B O 1
ATOM 1360 N N . LEU B 1 12 ? 44.438 -1.973 -73.938 1 42.66 12 LEU B N 1
ATOM 1361 C CA . LEU B 1 12 ? 44.281 -2.131 -72.5 1 42.66 12 LEU B CA 1
ATOM 1362 C C . LEU B 1 12 ? 42.812 -2.008 -72.125 1 42.66 12 LEU B C 1
ATOM 1364 O O . LEU B 1 12 ? 42.188 -0.961 -72.312 1 42.66 12 LEU B O 1
ATOM 1368 N N . SER B 1 13 ? 41.938 -3.061 -72.312 1 38.88 13 SER B N 1
ATOM 1369 C CA . SER B 1 13 ? 40.562 -3.07 -71.812 1 38.88 13 SER B CA 1
ATOM 1370 C C . SER B 1 13 ? 40.469 -2.732 -70.375 1 38.88 13 SER B C 1
ATOM 1372 O O . SER B 1 13 ? 41.188 -3.307 -69.562 1 38.88 13 SER B O 1
ATOM 1374 N N . ALA B 1 14 ? 40.156 -1.444 -70 1 42.75 14 ALA B N 1
ATOM 1375 C CA . ALA B 1 14 ? 39.844 -0.965 -68.625 1 42.75 14 ALA B CA 1
ATOM 1376 C C . ALA B 1 14 ? 38.75 -1.78 -68 1 42.75 14 ALA B C 1
ATOM 1378 O O . ALA B 1 14 ? 37.625 -1.861 -68.562 1 42.75 14 ALA B O 1
ATOM 1379 N N . LEU B 1 15 ? 39 -2.941 -67.312 1 46.34 15 LEU B N 1
ATOM 1380 C CA . LEU B 1 15 ? 38 -3.648 -66.562 1 46.34 15 LEU B CA 1
ATOM 1381 C C . LEU B 1 15 ? 37.312 -2.705 -65.562 1 46.34 15 LEU B C 1
ATOM 1383 O O . LEU B 1 15 ? 37.969 -1.887 -64.938 1 46.34 15 LEU B O 1
ATOM 1387 N N . PRO B 1 16 ? 36.062 -2.283 -65.812 1 48.81 16 PRO B N 1
ATOM 1388 C CA . PRO B 1 16 ? 35.344 -1.465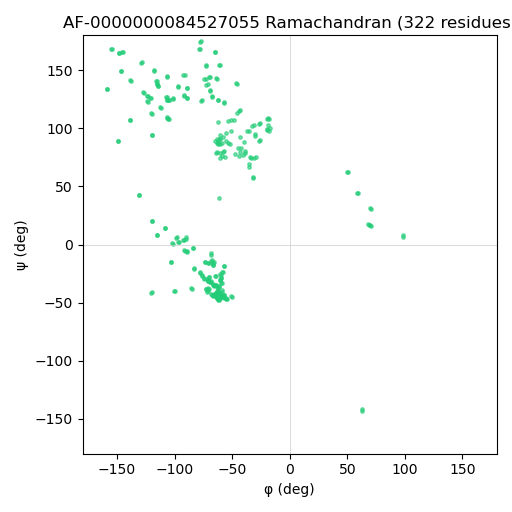 -64.812 1 48.81 16 PRO B CA 1
ATOM 1389 C C . PRO B 1 16 ? 35.469 -2.025 -63.406 1 48.81 16 PRO B C 1
ATOM 1391 O O . PRO B 1 16 ? 35.562 -3.24 -63.219 1 48.81 16 PRO B O 1
ATOM 1394 N N . LEU B 1 17 ? 36.125 -1.361 -62.531 1 44.22 17 LEU B N 1
ATOM 1395 C CA . LEU B 1 17 ? 36.125 -1.628 -61.094 1 44.22 17 LEU B CA 1
ATOM 1396 C C . LEU B 1 17 ? 34.688 -1.812 -60.594 1 44.22 17 LEU B C 1
ATOM 1398 O O . LEU B 1 17 ? 33.875 -0.888 -60.688 1 44.22 17 LEU B O 1
ATOM 1402 N N . ALA B 1 18 ? 34.031 -2.996 -60.812 1 41.38 18 ALA B N 1
ATOM 1403 C CA . ALA B 1 18 ? 32.812 -3.285 -60.062 1 41.38 18 ALA B CA 1
ATOM 1404 C C . ALA B 1 18 ? 32.906 -2.742 -58.656 1 41.38 18 ALA B C 1
ATOM 1406 O O . ALA B 1 18 ? 33.875 -2.988 -57.938 1 41.38 18 ALA B O 1
ATOM 1407 N N . ALA B 1 19 ? 32.344 -1.539 -58.375 1 41.62 19 ALA B N 1
ATOM 1408 C CA . ALA B 1 19 ? 32.094 -1.049 -57.031 1 41.62 19 ALA B CA 1
ATOM 1409 C C . ALA B 1 19 ? 31.516 -2.154 -56.156 1 41.62 19 ALA B C 1
ATOM 1411 O O . ALA B 1 19 ? 30.5 -2.766 -56.5 1 41.62 19 ALA B O 1
ATOM 1412 N N . GLN B 1 20 ? 32.25 -2.955 -55.406 1 42.56 20 GLN B N 1
ATOM 1413 C CA . GLN B 1 20 ? 31.75 -3.842 -54.375 1 42.56 20 GLN B CA 1
ATOM 1414 C C . GLN B 1 20 ? 30.719 -3.143 -53.5 1 42.56 20 GLN B C 1
ATOM 1416 O O . GLN B 1 20 ? 31.016 -2.133 -52.844 1 42.56 20 GLN B O 1
ATOM 1421 N N . GLU B 1 21 ? 29.5 -2.979 -54.031 1 45.12 21 GLU B N 1
ATOM 1422 C CA . GLU B 1 21 ? 28.5 -2.596 -53.031 1 45.12 21 GLU B CA 1
ATOM 1423 C C . GLU B 1 21 ? 28.672 -3.391 -51.75 1 45.12 21 GLU B C 1
ATOM 1425 O O . GLU B 1 21 ? 28.641 -4.625 -51.75 1 45.12 21 GLU B O 1
ATOM 1430 N N . VAL B 1 22 ? 29.578 -2.977 -50.875 1 42.12 22 VAL B N 1
ATOM 1431 C CA . VAL B 1 22 ? 29.547 -3.516 -49.5 1 42.12 22 VAL B CA 1
ATOM 1432 C C . VAL B 1 22 ? 28.094 -3.648 -49.062 1 42.12 22 VAL B C 1
ATOM 1434 O O . VAL B 1 22 ? 27.344 -2.67 -49.062 1 42.12 22 VAL B O 1
ATOM 1437 N N . ALA B 1 23 ? 27.391 -4.75 -49.531 1 44.03 23 ALA B N 1
ATOM 1438 C CA . ALA B 1 23 ? 26.156 -5.105 -48.812 1 44.03 23 ALA B CA 1
ATOM 1439 C C . ALA B 1 23 ? 26.234 -4.703 -47.344 1 44.03 23 ALA B C 1
ATOM 1441 O O . ALA B 1 23 ? 27.156 -5.105 -46.625 1 44.03 23 ALA B O 1
ATOM 1442 N N . SER B 1 24 ? 26.094 -3.385 -47.031 1 43.19 24 SER B N 1
ATOM 1443 C CA . SER B 1 24 ? 25.828 -3.062 -45.625 1 43.19 24 SER B CA 1
ATOM 1444 C C . SER B 1 24 ? 24.938 -4.121 -44.969 1 43.19 24 SER B C 1
ATOM 1446 O O . SER B 1 24 ? 23.781 -4.297 -45.375 1 43.19 24 SER B O 1
ATOM 1448 N N . THR B 1 25 ? 25.453 -5.352 -44.812 1 44 25 THR B N 1
ATOM 1449 C CA . THR B 1 25 ? 24.688 -6.25 -43.938 1 44 25 THR B CA 1
ATOM 1450 C C . THR B 1 25 ? 23.984 -5.469 -42.844 1 44 25 THR B C 1
ATOM 1452 O O . THR B 1 25 ? 24.641 -4.961 -41.938 1 44 25 THR B O 1
ATOM 1455 N N . GLU B 1 26 ? 23.156 -4.535 -43.281 1 45.25 26 GLU B N 1
ATOM 1456 C CA . GLU B 1 26 ? 22.297 -4.051 -42.188 1 45.25 26 GLU B CA 1
ATOM 1457 C C . GLU B 1 26 ? 21.969 -5.172 -41.219 1 45.25 26 GLU B C 1
ATOM 1459 O O . GLU B 1 26 ? 21.359 -6.176 -41.594 1 45.25 26 GLU B O 1
ATOM 1464 N N . THR B 1 27 ? 22.906 -5.559 -40.375 1 45.31 27 THR B N 1
ATOM 1465 C CA . THR B 1 27 ? 22.453 -6.375 -39.25 1 45.31 27 THR B CA 1
ATOM 1466 C C . THR B 1 27 ? 21.031 -6.02 -38.844 1 45.31 27 THR B C 1
ATOM 1468 O O . THR B 1 27 ? 20.719 -4.848 -38.625 1 45.31 27 THR B O 1
ATOM 1471 N N . PRO B 1 28 ? 20.094 -6.68 -39.344 1 37.84 28 PRO B N 1
ATOM 1472 C CA . PRO B 1 28 ? 18.781 -6.305 -38.844 1 37.84 28 PRO B CA 1
ATOM 1473 C C . PRO B 1 28 ? 18.844 -5.695 -37.438 1 37.84 28 PRO B C 1
ATOM 1475 O O . PRO B 1 28 ? 19.625 -6.133 -36.594 1 37.84 28 PRO B O 1
ATOM 1478 N N . ALA B 1 29 ? 18.703 -4.426 -37.312 1 40.84 29 ALA B N 1
ATOM 1479 C CA . ALA B 1 29 ? 18.438 -3.908 -35.969 1 40.84 29 ALA B CA 1
ATOM 1480 C C . ALA B 1 29 ? 17.938 -5.008 -35.031 1 40.84 29 ALA B C 1
ATOM 1482 O O . ALA B 1 29 ? 17.141 -5.855 -35.438 1 40.84 29 ALA B O 1
ATOM 1483 N N . ALA B 1 30 ? 18.766 -5.602 -34.219 1 41.47 30 ALA B N 1
ATOM 1484 C CA . ALA B 1 30 ? 18.234 -6.43 -33.125 1 41.47 30 ALA B CA 1
ATOM 1485 C C . ALA B 1 30 ? 16.781 -6.074 -32.844 1 41.47 30 ALA B C 1
ATOM 1487 O O . ALA B 1 30 ? 16.406 -4.898 -32.844 1 41.47 30 ALA B O 1
ATOM 1488 N N . THR B 1 31 ? 15.695 -6.668 -33.25 1 45.72 31 THR B N 1
ATOM 1489 C CA . THR B 1 31 ? 14.336 -6.539 -32.75 1 45.72 31 THR B CA 1
ATOM 1490 C C . THR B 1 31 ? 14.328 -5.918 -31.359 1 45.72 31 THR B C 1
ATOM 1492 O O . THR B 1 31 ? 15.062 -6.363 -30.469 1 45.72 31 THR B O 1
ATOM 1495 N N . VAL B 1 32 ? 13.953 -4.738 -31.016 1 46.75 32 VAL B N 1
ATOM 1496 C CA . VAL B 1 32 ? 13.68 -4.125 -29.719 1 46.75 32 VAL B CA 1
ATOM 1497 C C . VAL B 1 32 ? 13.422 -5.207 -28.672 1 46.75 32 VAL B C 1
ATOM 1499 O O . VAL B 1 32 ? 12.773 -6.215 -28.953 1 46.75 32 VAL B O 1
ATOM 1502 N N . GLY B 1 33 ? 14.234 -5.57 -27.656 1 51.72 33 GLY B N 1
ATOM 1503 C CA . GLY B 1 33 ? 14.266 -6.543 -26.578 1 51.72 33 GLY B CA 1
ATOM 1504 C C . GLY B 1 33 ? 12.883 -6.98 -26.125 1 51.72 33 GLY B C 1
ATOM 1505 O O . GLY B 1 33 ? 12.016 -6.145 -25.875 1 51.72 33 GLY B O 1
ATOM 1506 N N . GLN B 1 34 ? 12.141 -7.969 -26.578 1 64.25 34 GLN B N 1
ATOM 1507 C CA . GLN B 1 34 ? 10.836 -8.539 -26.25 1 64.25 34 GLN B CA 1
ATOM 1508 C C . GLN B 1 34 ? 10.523 -8.391 -24.766 1 64.25 34 GLN B C 1
ATOM 1510 O O . GLN B 1 34 ? 11.352 -8.75 -23.922 1 64.25 34 GLN B O 1
ATOM 1515 N N . GLU B 1 35 ? 9.703 -7.473 -24.344 1 80.5 35 GLU B N 1
ATOM 1516 C CA . GLU B 1 35 ? 9.234 -7.371 -22.969 1 80.5 35 GLU B CA 1
ATOM 1517 C C . GLU B 1 35 ? 8.844 -8.742 -22.422 1 80.5 35 GLU B C 1
ATOM 1519 O O . GLU B 1 35 ? 8.141 -9.508 -23.078 1 80.5 35 GLU B O 1
ATOM 1524 N N . LEU B 1 36 ? 9.531 -9.227 -21.438 1 91.31 36 LEU B N 1
ATOM 1525 C CA . LEU B 1 36 ? 9.242 -10.516 -20.812 1 91.31 36 LEU B CA 1
ATOM 1526 C C . LEU B 1 36 ? 7.746 -10.656 -20.531 1 91.31 36 LEU B C 1
ATOM 1528 O O . LEU B 1 36 ? 7.086 -9.695 -20.141 1 91.31 36 LEU B O 1
ATOM 1532 N N . THR B 1 37 ? 7.234 -11.797 -20.781 1 95.69 37 THR B N 1
ATOM 1533 C CA . THR B 1 37 ? 5.852 -12.117 -20.438 1 95.69 37 THR B CA 1
ATOM 1534 C C . THR B 1 37 ? 5.652 -12.102 -18.922 1 95.69 37 THR B C 1
ATOM 1536 O O . THR B 1 37 ? 6.621 -12.086 -18.156 1 95.69 37 THR B O 1
ATOM 1539 N N . ALA B 1 38 ? 4.367 -12.086 -18.516 1 96.81 38 ALA B N 1
ATOM 1540 C CA . ALA B 1 38 ? 4.051 -12.148 -17.094 1 96.81 38 ALA B CA 1
ATOM 1541 C C . ALA B 1 38 ? 4.656 -13.391 -16.438 1 96.81 38 ALA B C 1
ATOM 1543 O O . ALA B 1 38 ? 5.211 -13.312 -15.344 1 96.81 38 ALA B O 1
ATOM 1544 N N . VAL B 1 39 ? 4.559 -14.477 -17.078 1 97.25 39 VAL B N 1
ATOM 1545 C CA . VAL B 1 39 ? 5.055 -15.742 -16.547 1 97.25 39 VAL B CA 1
ATOM 1546 C C . VAL B 1 39 ? 6.578 -15.703 -16.438 1 97.25 39 VAL B C 1
ATOM 1548 O O . VAL B 1 39 ? 7.152 -16.125 -15.438 1 97.25 39 VAL B O 1
ATOM 1551 N N . GLU B 1 40 ? 7.258 -15.219 -17.422 1 97.12 40 GLU B N 1
ATOM 1552 C CA . GLU B 1 40 ? 8.711 -15.109 -17.406 1 97.12 40 GLU B CA 1
ATOM 1553 C C . GLU B 1 40 ? 9.188 -14.188 -16.297 1 97.12 40 GLU B C 1
ATOM 1555 O O . GLU B 1 40 ? 10.188 -14.469 -15.625 1 97.12 40 GLU B O 1
ATOM 1560 N N . ARG B 1 41 ? 8.422 -13.148 -16.172 1 97.25 41 ARG B N 1
ATOM 1561 C CA . ARG B 1 41 ? 8.75 -12.234 -15.086 1 97.25 41 ARG B CA 1
ATOM 1562 C C . ARG B 1 41 ? 8.586 -12.914 -13.727 1 97.25 41 ARG B C 1
ATOM 1564 O O . ARG B 1 41 ? 9.422 -12.742 -12.836 1 97.25 41 ARG B O 1
ATOM 1571 N N . TRP B 1 42 ? 7.566 -13.641 -13.617 1 97.69 42 TRP B N 1
ATOM 1572 C CA . TRP B 1 42 ? 7.309 -14.367 -12.375 1 97.69 42 TRP B CA 1
ATOM 1573 C C . TRP B 1 42 ? 8.383 -15.414 -12.117 1 97.69 42 TRP B C 1
ATOM 1575 O O . TRP B 1 42 ? 8.875 -15.555 -10.992 1 97.69 42 TRP B O 1
ATOM 1585 N N . GLN B 1 43 ? 8.773 -16.141 -13.086 1 97.44 43 GLN B N 1
ATOM 1586 C CA . GLN B 1 43 ? 9.797 -17.172 -12.93 1 97.44 43 GLN B CA 1
ATOM 1587 C C . GLN B 1 43 ? 11.141 -16.562 -12.555 1 97.44 43 GLN B C 1
ATOM 1589 O O . GLN B 1 43 ? 11.914 -17.156 -11.805 1 97.44 43 GLN B O 1
ATOM 1594 N N . ALA B 1 44 ? 11.398 -15.375 -13.109 1 97.12 44 ALA B N 1
ATOM 1595 C CA . ALA B 1 44 ? 12.641 -14.672 -12.812 1 97.12 44 ALA B CA 1
ATOM 1596 C C . ALA B 1 44 ? 12.656 -14.18 -11.367 1 97.12 44 ALA B C 1
ATOM 1598 O O . ALA B 1 44 ? 13.719 -14.141 -10.727 1 97.12 44 ALA B O 1
ATOM 1599 N N . ASP B 1 45 ? 11.516 -13.844 -10.852 1 97.56 45 ASP B N 1
ATOM 1600 C CA . ASP B 1 45 ? 11.344 -13.367 -9.484 1 97.56 45 ASP B CA 1
ATOM 1601 C C . ASP B 1 45 ? 9.977 -13.766 -8.93 1 97.56 45 ASP B C 1
ATOM 1603 O O . ASP B 1 45 ? 9.055 -12.953 -8.891 1 97.56 45 ASP B O 1
ATOM 1607 N N . PRO B 1 46 ? 9.93 -14.945 -8.328 1 97.69 46 PRO B N 1
ATOM 1608 C CA . PRO B 1 46 ? 8.641 -15.484 -7.879 1 97.69 46 PRO B CA 1
ATOM 1609 C C . PRO B 1 46 ? 8.039 -14.688 -6.723 1 97.69 46 PRO B C 1
ATOM 1611 O O . PRO B 1 46 ? 6.867 -14.867 -6.391 1 97.69 46 PRO B O 1
ATOM 1614 N N . ALA B 1 47 ? 8.836 -13.844 -6.113 1 97.12 47 ALA B N 1
ATOM 1615 C CA . ALA B 1 47 ? 8.367 -13.055 -4.977 1 97.12 47 ALA B CA 1
ATOM 1616 C C . ALA B 1 47 ? 7.762 -11.734 -5.438 1 97.12 47 ALA B C 1
ATOM 1618 O O . ALA B 1 47 ? 7.141 -11.016 -4.645 1 97.12 47 ALA B O 1
ATOM 1619 N N . GLN B 1 48 ? 7.836 -11.422 -6.691 1 97 48 GLN B N 1
ATOM 1620 C CA . GLN B 1 48 ? 7.387 -10.117 -7.16 1 97 48 GLN B CA 1
ATOM 1621 C C . GLN B 1 48 ? 5.867 -9.992 -7.066 1 97 48 GLN B C 1
ATOM 1623 O O . GLN B 1 48 ? 5.145 -10.969 -7.289 1 97 48 GLN B O 1
ATOM 1628 N N . VAL B 1 49 ? 5.41 -8.805 -6.742 1 98.5 49 VAL B N 1
ATOM 1629 C CA . VAL B 1 49 ? 3.99 -8.477 -6.766 1 98.5 49 VAL B CA 1
ATOM 1630 C C . VAL B 1 49 ? 3.617 -7.891 -8.125 1 98.5 49 VAL B C 1
ATOM 1632 O O . VAL B 1 49 ? 4.273 -6.965 -8.609 1 98.5 49 VAL B O 1
ATOM 1635 N N . PHE B 1 50 ? 2.604 -8.406 -8.773 1 98.38 50 PHE B N 1
ATOM 1636 C CA . PHE B 1 50 ? 2.152 -7.906 -10.062 1 98.38 50 PHE B CA 1
ATOM 1637 C C . PHE B 1 50 ? 0.978 -6.949 -9.891 1 98.38 50 PHE B C 1
ATOM 1639 O O . PHE B 1 50 ? 0.088 -7.191 -9.078 1 98.38 50 PHE B O 1
ATOM 1646 N N . ASP B 1 51 ? 1.022 -5.844 -10.609 1 97.62 51 ASP B N 1
ATOM 1647 C CA . ASP B 1 51 ? -0.183 -5.043 -10.805 1 97.62 51 ASP B CA 1
ATOM 1648 C C . ASP B 1 51 ? -1.187 -5.766 -11.695 1 97.62 51 ASP B C 1
ATOM 1650 O O . ASP B 1 51 ? -0.833 -6.242 -12.781 1 97.62 51 ASP B O 1
ATOM 1654 N N . ALA B 1 52 ? -2.373 -5.773 -11.258 1 98.44 52 ALA B N 1
ATOM 1655 C CA . ALA B 1 52 ? -3.393 -6.504 -12.008 1 98.44 52 ALA B CA 1
ATOM 1656 C C . ALA B 1 52 ? -3.531 -5.953 -13.422 1 98.44 52 ALA B C 1
ATOM 1658 O O . ALA B 1 52 ? -3.865 -6.691 -14.352 1 98.44 52 ALA B O 1
ATOM 1659 N N . ALA B 1 53 ? -3.256 -4.719 -13.602 1 96.81 53 ALA B N 1
ATOM 1660 C CA . ALA B 1 53 ? -3.395 -4.078 -14.906 1 96.81 53 ALA B CA 1
ATOM 1661 C C . ALA B 1 53 ? -2.383 -4.637 -15.906 1 96.81 53 ALA B C 1
ATOM 1663 O O . ALA B 1 53 ? -2.562 -4.512 -17.109 1 96.81 53 ALA B O 1
ATOM 1664 N N . ASP B 1 54 ? -1.334 -5.297 -15.398 1 96.19 54 ASP B N 1
ATOM 1665 C CA . ASP B 1 54 ? -0.214 -5.68 -16.25 1 96.19 54 ASP B CA 1
ATOM 1666 C C . ASP B 1 54 ? -0.29 -7.16 -16.625 1 96.19 54 ASP B C 1
ATOM 1668 O O . ASP B 1 54 ? 0.587 -7.676 -17.312 1 96.19 54 ASP B O 1
ATOM 1672 N N . ILE B 1 55 ? -1.344 -7.832 -16.141 1 97.69 55 ILE B N 1
ATOM 1673 C CA . ILE B 1 55 ? -1.35 -9.273 -16.359 1 97.69 55 ILE B CA 1
ATOM 1674 C C . ILE B 1 55 ? -2.781 -9.75 -16.594 1 97.69 55 ILE B C 1
ATOM 1676 O O . ILE B 1 55 ? -3.736 -9 -16.391 1 97.69 55 ILE B O 1
ATOM 1680 N N . GLU B 1 56 ? -2.859 -10.938 -17.078 1 98.25 56 GLU B N 1
ATOM 1681 C CA . GLU B 1 56 ? -4.102 -11.703 -17.125 1 98.25 56 GLU B CA 1
ATOM 1682 C C . GLU B 1 56 ? -4.02 -12.945 -16.234 1 98.25 56 GLU B C 1
ATOM 1684 O O . GLU B 1 56 ? -3.004 -13.641 -16.234 1 98.25 56 GLU B O 1
ATOM 1689 N N . LEU B 1 57 ? -5.09 -13.195 -15.539 1 98.56 57 LEU B N 1
ATOM 1690 C CA . LEU B 1 57 ? -5.078 -14.328 -14.617 1 98.56 57 LEU B CA 1
ATOM 1691 C C . LEU B 1 57 ? -4.82 -15.633 -15.359 1 98.56 57 LEU B C 1
ATOM 1693 O O . LEU B 1 57 ? -4.125 -16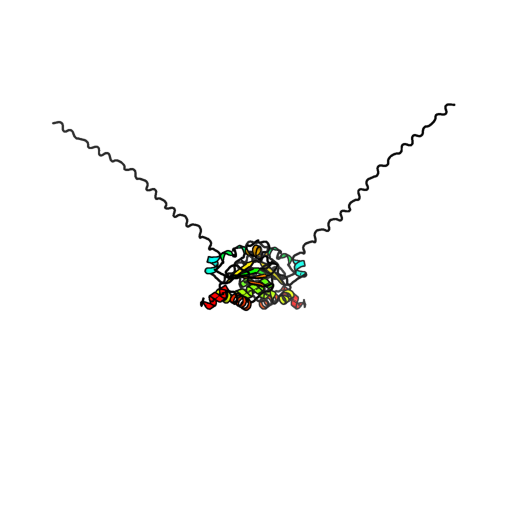.516 -14.852 1 98.56 57 LEU B O 1
ATOM 1697 N N . ASP B 1 58 ? -5.242 -15.727 -16.594 1 98.06 58 ASP B N 1
ATOM 1698 C CA . ASP B 1 58 ? -5.113 -16.969 -17.359 1 98.06 58 ASP B CA 1
ATOM 1699 C C . ASP B 1 58 ? -3.664 -17.203 -17.781 1 98.06 58 ASP B C 1
ATOM 1701 O O . ASP B 1 58 ? -3.311 -18.312 -18.203 1 98.06 58 ASP B O 1
ATOM 1705 N N . ASP B 1 59 ? -2.84 -16.203 -17.703 1 97.75 59 ASP B N 1
ATOM 1706 C CA . ASP B 1 59 ? -1.417 -16.375 -17.984 1 97.75 59 ASP B CA 1
ATOM 1707 C C . ASP B 1 59 ? -0.793 -17.438 -17.078 1 97.75 59 ASP B C 1
ATOM 1709 O O . ASP B 1 59 ? 0.226 -18.031 -17.438 1 97.75 59 ASP B O 1
ATOM 1713 N N . PHE B 1 60 ? -1.473 -17.75 -15.969 1 98.44 60 PHE B N 1
ATOM 1714 C CA . PHE B 1 60 ? -0.81 -18.547 -14.938 1 98.44 60 PHE B CA 1
ATOM 1715 C C . PHE B 1 60 ? -1.478 -19.906 -14.773 1 98.44 60 PHE B C 1
ATOM 1717 O O . PHE B 1 60 ? -1.133 -20.672 -13.875 1 98.44 60 PHE B O 1
ATOM 1724 N N . LEU B 1 61 ? -2.422 -20.219 -15.68 1 98.38 61 LEU B N 1
ATOM 1725 C CA . LEU B 1 61 ? -3.117 -21.5 -15.586 1 98.38 61 LEU B CA 1
ATOM 1726 C C . LEU B 1 61 ? -2.129 -22.656 -15.625 1 98.38 61 LEU B C 1
ATOM 1728 O O . LEU B 1 61 ? -1.262 -22.703 -16.5 1 98.38 61 LEU B O 1
ATOM 1732 N N . PHE B 1 62 ? -2.139 -23.5 -14.57 1 97.44 62 PHE B N 1
ATOM 1733 C CA . PHE B 1 62 ? -1.356 -24.719 -14.406 1 97.44 62 PHE B CA 1
ATOM 1734 C C . PHE B 1 62 ? 0.116 -24.391 -14.188 1 97.44 62 PHE B C 1
ATOM 1736 O O . PHE B 1 62 ? 0.979 -25.25 -14.336 1 97.44 62 PHE B O 1
ATOM 1743 N N . LEU B 1 63 ? 0.344 -23.141 -13.867 1 97.69 63 LEU B N 1
ATOM 1744 C CA . LEU B 1 63 ? 1.707 -22.703 -13.578 1 97.69 63 LEU B CA 1
ATOM 1745 C C . LEU B 1 63 ? 1.819 -22.156 -12.164 1 97.69 63 LEU B C 1
ATOM 1747 O O . LEU B 1 63 ? 2.799 -22.438 -11.461 1 97.69 63 LEU B O 1
ATOM 1751 N N . ALA B 1 64 ? 0.817 -21.406 -11.766 1 98.62 64 ALA B N 1
ATOM 1752 C CA . ALA B 1 64 ? 0.859 -20.75 -10.461 1 98.62 64 ALA B CA 1
ATOM 1753 C C . ALA B 1 64 ? -0.542 -20.609 -9.867 1 98.62 64 ALA B C 1
ATOM 1755 O O . ALA B 1 64 ? -1.538 -20.812 -10.562 1 98.62 64 ALA B O 1
ATOM 1756 N N . ARG B 1 65 ? -0.568 -20.328 -8.594 1 98.75 65 ARG B N 1
ATOM 1757 C CA . ARG B 1 65 ? -1.801 -20.047 -7.859 1 98.75 65 ARG B CA 1
ATOM 1758 C C . ARG B 1 65 ? -1.934 -18.547 -7.559 1 98.75 65 ARG B C 1
ATOM 1760 O O . ARG B 1 65 ? -1.233 -18.031 -6.695 1 98.75 65 ARG B O 1
ATOM 1767 N N . PRO B 1 66 ? -2.822 -17.844 -8.211 1 98.88 66 PRO B N 1
ATOM 1768 C CA . PRO B 1 66 ? -2.973 -16.422 -7.918 1 98.88 66 PRO B CA 1
ATOM 1769 C C . PRO B 1 66 ? -3.539 -16.156 -6.523 1 98.88 66 PRO B C 1
ATOM 1771 O O . PRO B 1 66 ? -4.523 -16.797 -6.125 1 98.88 66 PRO B O 1
ATOM 1774 N N . VAL B 1 67 ? -2.889 -15.375 -5.797 1 98.94 67 VAL B N 1
ATOM 1775 C CA . VAL B 1 67 ? -3.424 -14.68 -4.633 1 98.94 67 VAL B CA 1
ATOM 1776 C C . VAL B 1 67 ? -3.621 -13.203 -4.957 1 98.94 67 VAL B C 1
ATOM 1778 O O . VAL B 1 67 ? -2.648 -12.461 -5.125 1 98.94 67 VAL B O 1
ATOM 1781 N N . VAL B 1 68 ? -4.859 -12.789 -5.074 1 98.94 68 VAL B N 1
ATOM 1782 C CA . VAL B 1 68 ? -5.215 -11.461 -5.551 1 98.94 68 VAL B CA 1
ATOM 1783 C C . VAL B 1 68 ? -5.707 -10.609 -4.383 1 98.94 68 VAL B C 1
ATOM 1785 O O . VAL B 1 68 ? -6.582 -11.031 -3.621 1 98.94 68 VAL B O 1
ATOM 1788 N N . VAL B 1 69 ? -5.164 -9.477 -4.188 1 98.94 69 VAL B N 1
ATOM 1789 C CA . VAL B 1 69 ? -5.562 -8.531 -3.148 1 98.94 69 VAL B CA 1
ATOM 1790 C C . VAL B 1 69 ? -6.184 -7.289 -3.787 1 98.94 69 VAL B C 1
ATOM 1792 O O . VAL B 1 69 ? -5.52 -6.578 -4.547 1 98.94 69 VAL B O 1
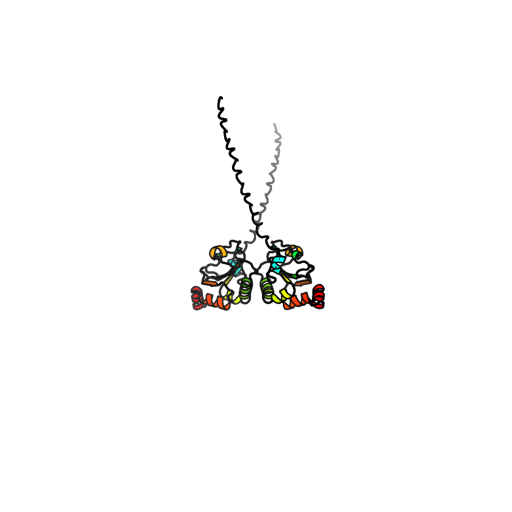ATOM 1795 N N . PHE B 1 70 ? -7.484 -7.066 -3.455 1 98.88 70 PHE B N 1
ATOM 1796 C CA . PHE B 1 70 ? -8.227 -5.922 -3.971 1 98.88 70 PHE B CA 1
ATOM 1797 C C . PHE B 1 70 ? -8.43 -4.875 -2.883 1 98.88 70 PHE B C 1
ATOM 1799 O O . PHE B 1 70 ? -8.633 -5.215 -1.716 1 98.88 70 PHE B O 1
ATOM 1806 N N . ALA B 1 71 ? -8.406 -3.695 -3.273 1 98.69 71 ALA B N 1
ATOM 1807 C CA . ALA B 1 71 ? -8.922 -2.564 -2.51 1 98.69 71 ALA B CA 1
ATOM 1808 C C . ALA B 1 71 ? -9.312 -1.414 -3.432 1 98.69 71 ALA B C 1
ATOM 1810 O O . ALA B 1 71 ? -9 -1.431 -4.625 1 98.69 71 ALA B O 1
ATOM 1811 N N . ASP B 1 72 ? -10.008 -0.443 -2.904 1 97.56 72 ASP B N 1
ATOM 1812 C CA . ASP B 1 72 ? -10.398 0.708 -3.711 1 97.56 72 ASP B CA 1
ATOM 1813 C C . ASP B 1 72 ? -9.266 1.731 -3.795 1 97.56 72 ASP B C 1
ATOM 1815 O O . ASP B 1 72 ? -9.273 2.605 -4.664 1 97.56 72 ASP B O 1
ATOM 1819 N N . THR B 1 73 ? -8.328 1.664 -2.846 1 96.81 73 THR B N 1
ATOM 1820 C CA . THR B 1 73 ? -7.152 2.523 -2.793 1 96.81 73 THR B CA 1
ATOM 1821 C C . THR B 1 73 ? -5.961 1.772 -2.205 1 96.81 73 THR B C 1
ATOM 1823 O O . THR B 1 73 ? -6.133 0.885 -1.366 1 96.81 73 THR B O 1
ATOM 1826 N N . PRO B 1 74 ? -4.75 2.131 -2.643 1 97.69 74 PRO B N 1
ATOM 1827 C CA . PRO B 1 74 ? -3.578 1.499 -2.035 1 97.69 74 PRO B CA 1
ATOM 1828 C C . PRO B 1 74 ? -3.375 1.908 -0.577 1 97.69 74 PRO B C 1
ATOM 1830 O O . PRO B 1 74 ? -2.545 1.322 0.123 1 97.69 74 PRO B O 1
ATOM 1833 N N . ASN B 1 75 ? -4.156 2.895 -0.125 1 96.75 75 ASN B N 1
ATOM 1834 C CA . ASN B 1 75 ? -4 3.406 1.231 1 96.75 75 ASN B CA 1
ATOM 1835 C C . ASN B 1 75 ? -5.012 2.779 2.188 1 96.75 75 ASN B C 1
ATOM 1837 O O . ASN B 1 75 ? -5.117 3.189 3.344 1 96.75 75 ASN B O 1
ATOM 1841 N N . ASP B 1 76 ? -5.777 1.793 1.691 1 97.75 76 ASP B N 1
ATOM 1842 C CA . ASP B 1 76 ? -6.676 1.014 2.539 1 97.75 76 ASP B CA 1
ATOM 1843 C C . ASP B 1 76 ? -5.895 0.237 3.598 1 97.75 76 ASP B C 1
ATOM 1845 O O . ASP B 1 76 ? -5.008 -0.551 3.268 1 97.75 76 ASP B O 1
ATOM 1849 N N . PRO B 1 77 ? -6.223 0.426 4.918 1 97.62 77 PRO B N 1
ATOM 1850 C CA . PRO B 1 77 ? -5.465 -0.24 5.98 1 97.62 77 PRO B CA 1
ATOM 1851 C C . PRO B 1 77 ? -5.492 -1.763 5.859 1 97.62 77 PRO B C 1
ATOM 1853 O O . PRO B 1 77 ? -4.512 -2.43 6.199 1 97.62 77 PRO B O 1
ATOM 1856 N N . ARG B 1 78 ? -6.578 -2.266 5.379 1 98.5 78 ARG B N 1
ATOM 1857 C CA . ARG B 1 78 ? -6.652 -3.711 5.203 1 98.5 78 ARG B CA 1
ATOM 1858 C C . ARG B 1 78 ? -5.742 -4.176 4.074 1 98.5 78 ARG B C 1
ATOM 1860 O O . ARG B 1 78 ? -5.117 -5.234 4.164 1 98.5 78 ARG B O 1
ATOM 1867 N N . TYR B 1 79 ? -5.688 -3.361 3.016 1 98.88 79 TYR B N 1
ATOM 1868 C CA . TYR B 1 79 ? -4.77 -3.66 1.923 1 98.88 79 TYR B CA 1
ATOM 1869 C C . TYR B 1 79 ? -3.324 -3.658 2.41 1 98.88 79 TYR B C 1
ATOM 1871 O O . TYR B 1 79 ? -2.574 -4.602 2.15 1 98.88 79 TYR B O 1
ATOM 1879 N N . ILE B 1 80 ? -2.975 -2.666 3.111 1 98.62 80 ILE B N 1
ATOM 1880 C CA . ILE B 1 80 ? -1.619 -2.504 3.625 1 98.62 80 ILE B CA 1
ATOM 1881 C C . ILE B 1 80 ? -1.265 -3.68 4.531 1 98.62 80 ILE B C 1
ATOM 1883 O O . ILE B 1 80 ? -0.194 -4.277 4.395 1 98.62 80 ILE B O 1
ATOM 1887 N N . ARG B 1 81 ? -2.166 -4.016 5.367 1 98.5 81 ARG B N 1
ATOM 1888 C CA . ARG B 1 81 ? -1.94 -5.133 6.277 1 98.5 81 ARG B CA 1
ATOM 1889 C C . ARG B 1 81 ? -1.762 -6.438 5.512 1 98.5 81 ARG B C 1
ATOM 1891 O O . ARG B 1 81 ? -0.86 -7.223 5.812 1 98.5 81 ARG B O 1
ATOM 1898 N N . GLN B 1 82 ? -2.605 -6.68 4.574 1 98.88 82 GLN B N 1
ATOM 1899 C CA . GLN B 1 82 ? -2.529 -7.918 3.803 1 98.88 82 GLN B CA 1
ATOM 1900 C C . GLN B 1 82 ? -1.192 -8.031 3.072 1 98.88 82 GLN B C 1
ATOM 1902 O O . GLN B 1 82 ? -0.564 -9.086 3.076 1 98.88 82 GLN B O 1
ATOM 1907 N N . MET B 1 83 ? -0.801 -6.887 2.459 1 98.81 83 MET B N 1
ATOM 1908 C CA . MET B 1 83 ? 0.456 -6.91 1.717 1 98.81 83 MET B CA 1
ATOM 1909 C C . MET B 1 83 ? 1.639 -7.117 2.656 1 98.81 83 MET B C 1
ATOM 1911 O O . MET B 1 83 ? 2.596 -7.812 2.309 1 98.81 83 MET B O 1
ATOM 1915 N N . GLU B 1 84 ? 1.564 -6.574 3.822 1 98.06 84 GLU B N 1
ATOM 1916 C CA . GLU B 1 84 ? 2.607 -6.812 4.816 1 98.06 84 GLU B CA 1
ATOM 1917 C C . GLU B 1 84 ? 2.701 -8.297 5.172 1 98.06 84 GLU B C 1
ATOM 1919 O O . GLU B 1 84 ? 3.795 -8.859 5.219 1 98.06 84 GLU B O 1
ATOM 1924 N N . TYR B 1 85 ? 1.577 -8.891 5.422 1 98.62 85 TYR B N 1
ATOM 1925 C CA . TYR B 1 85 ? 1.548 -10.32 5.719 1 98.62 85 TYR B CA 1
ATOM 1926 C C . TYR B 1 85 ? 2.223 -11.125 4.613 1 98.62 85 TYR B C 1
ATOM 1928 O O . TYR B 1 85 ? 3.045 -12 4.883 1 98.62 85 TYR B O 1
ATOM 1936 N N . LEU B 1 86 ? 1.861 -10.797 3.402 1 98.81 86 LEU B N 1
ATOM 1937 C CA . LEU B 1 86 ? 2.352 -11.57 2.266 1 98.81 86 LEU B CA 1
ATOM 1938 C C . LEU B 1 86 ? 3.857 -11.406 2.105 1 98.81 86 LEU B C 1
ATOM 1940 O O . LEU B 1 86 ? 4.582 -12.391 1.936 1 98.81 86 LEU B O 1
ATOM 1944 N N . LEU B 1 87 ? 4.336 -10.195 2.229 1 97.44 87 LEU B N 1
ATOM 1945 C CA . LEU B 1 87 ? 5.727 -9.883 1.926 1 97.44 87 LEU B CA 1
ATOM 1946 C C . LEU B 1 87 ? 6.648 -10.367 3.039 1 97.44 87 LEU B C 1
ATOM 1948 O O . LEU B 1 87 ? 7.801 -10.727 2.785 1 97.44 87 LEU B O 1
ATOM 1952 N N . GLU B 1 88 ? 6.113 -10.461 4.238 1 95.69 88 GLU B N 1
ATOM 1953 C CA . GLU B 1 88 ? 6.906 -10.906 5.375 1 95.69 88 GLU B CA 1
ATOM 1954 C C . GLU B 1 88 ? 7.238 -12.391 5.27 1 95.69 88 GLU B C 1
ATOM 1956 O O . GLU B 1 88 ? 8.266 -12.836 5.785 1 95.69 88 GLU B O 1
ATOM 1961 N N . ARG B 1 89 ? 6.441 -13.125 4.633 1 97.88 89 ARG B N 1
ATOM 1962 C CA . ARG B 1 89 ? 6.629 -14.57 4.516 1 97.88 89 ARG B CA 1
ATOM 1963 C C . ARG B 1 89 ? 6.5 -15.023 3.064 1 97.88 89 ARG B C 1
ATOM 1965 O O . ARG B 1 89 ? 5.848 -16.031 2.775 1 97.88 89 ARG B O 1
ATOM 1972 N N . VAL B 1 90 ? 7.074 -14.289 2.229 1 98.12 90 VAL B N 1
ATOM 1973 C CA . VAL B 1 90 ? 6.902 -14.484 0.792 1 98.12 90 VAL B CA 1
ATOM 1974 C C . VAL B 1 90 ? 7.484 -15.836 0.381 1 98.12 90 VAL B C 1
ATOM 1976 O O . VAL B 1 90 ? 6.965 -16.484 -0.526 1 98.12 90 VAL B O 1
ATOM 1979 N N . ASP B 1 91 ? 8.492 -16.375 1.103 1 98.19 91 ASP B N 1
ATOM 1980 C CA . ASP B 1 91 ? 9.117 -17.656 0.777 1 98.19 91 ASP B CA 1
ATOM 1981 C C . ASP B 1 91 ? 8.109 -18.797 0.873 1 98.19 91 ASP B C 1
ATOM 1983 O O . ASP B 1 91 ? 8.164 -19.75 0.089 1 98.19 91 ASP B O 1
ATOM 1987 N N . ASP B 1 92 ? 7.27 -18.734 1.794 1 98.44 92 ASP B N 1
ATOM 1988 C CA . ASP B 1 92 ? 6.242 -19.75 1.967 1 98.44 92 ASP B CA 1
ATOM 1989 C C . ASP B 1 92 ? 5.27 -19.75 0.788 1 98.44 92 ASP B C 1
ATOM 1991 O O . ASP B 1 92 ? 4.746 -20.812 0.416 1 98.44 92 ASP B O 1
ATOM 1995 N N . LEU B 1 93 ? 5 -18.578 0.227 1 98.69 93 LEU B N 1
ATOM 1996 C CA . LEU B 1 93 ? 4.121 -18.469 -0.93 1 98.69 93 LEU B CA 1
ATOM 1997 C C . LEU B 1 93 ? 4.801 -19 -2.188 1 98.69 93 LEU B C 1
ATOM 1999 O O . LEU B 1 93 ? 4.172 -19.672 -3.002 1 98.69 93 LEU B O 1
ATOM 2003 N N . VAL B 1 94 ? 6.105 -18.703 -2.271 1 98.31 94 VAL B N 1
ATOM 2004 C CA . VAL B 1 94 ? 6.906 -19.172 -3.398 1 98.31 94 VAL B CA 1
ATOM 2005 C C . VAL B 1 94 ? 6.941 -20.703 -3.4 1 98.31 94 VAL B C 1
ATOM 2007 O O . VAL B 1 94 ? 6.793 -21.328 -4.453 1 98.31 94 VAL B O 1
ATOM 2010 N N . TYR B 1 95 ? 7.094 -21.25 -2.213 1 97.5 95 TYR B N 1
ATOM 2011 C CA . TYR B 1 95 ? 7.133 -22.688 -2.041 1 97.5 95 TYR B CA 1
ATOM 2012 C C . TYR B 1 95 ? 5.855 -23.344 -2.564 1 97.5 95 TYR B C 1
ATOM 2014 O O . TYR B 1 95 ? 5.863 -24.5 -2.988 1 97.5 95 TYR B O 1
ATOM 2022 N N . ARG B 1 96 ? 4.824 -22.578 -2.6 1 97.88 96 ARG B N 1
ATOM 2023 C CA . ARG B 1 96 ? 3.527 -23.109 -2.996 1 97.88 96 ARG B CA 1
ATOM 2024 C C . ARG B 1 96 ? 3.129 -22.609 -4.383 1 97.88 96 ARG B C 1
ATOM 2026 O O . ARG B 1 96 ? 1.95 -22.641 -4.742 1 97.88 96 ARG B O 1
ATOM 2033 N N . ASP B 1 97 ? 4.043 -22.047 -5.129 1 98.19 97 ASP B N 1
ATOM 2034 C CA . ASP B 1 97 ? 3.846 -21.562 -6.492 1 98.19 97 ASP B CA 1
ATOM 2035 C C . ASP B 1 97 ? 2.744 -20.5 -6.547 1 98.19 97 ASP B C 1
ATOM 2037 O O . ASP B 1 97 ? 1.845 -20.578 -7.387 1 98.19 97 ASP B O 1
ATOM 2041 N N . VAL B 1 98 ? 2.822 -19.641 -5.621 1 98.81 98 VAL B N 1
ATOM 2042 C CA . VAL B 1 98 ? 1.858 -18.547 -5.57 1 98.81 98 VAL B CA 1
ATOM 2043 C C . VAL B 1 98 ? 2.375 -17.359 -6.387 1 98.81 98 VAL B C 1
ATOM 2045 O O . VAL B 1 98 ? 3.559 -17.031 -6.328 1 98.81 98 VAL B O 1
ATOM 2048 N N . VAL B 1 99 ? 1.568 -16.734 -7.199 1 98.88 99 VAL B N 1
ATOM 2049 C CA . VAL B 1 99 ? 1.808 -15.43 -7.789 1 98.88 99 VAL B CA 1
ATOM 2050 C C . VAL B 1 99 ? 0.941 -14.383 -7.094 1 98.88 99 VAL B C 1
ATOM 2052 O O . VAL B 1 99 ? -0.273 -14.555 -6.969 1 98.88 99 VAL B O 1
ATOM 2055 N N . ILE B 1 100 ? 1.521 -13.312 -6.559 1 98.94 100 ILE B N 1
ATOM 2056 C CA . ILE B 1 100 ? 0.796 -12.258 -5.863 1 98.94 100 ILE B CA 1
ATOM 2057 C C . ILE B 1 100 ? 0.358 -11.188 -6.859 1 98.94 100 ILE B C 1
ATOM 2059 O O . ILE B 1 100 ? 1.176 -10.672 -7.625 1 98.94 100 ILE B O 1
ATOM 2063 N N . VAL B 1 101 ? -0.947 -10.852 -6.891 1 98.88 101 VAL B N 1
ATOM 2064 C CA . VAL B 1 101 ? -1.533 -9.859 -7.781 1 98.88 101 VAL B CA 1
ATOM 2065 C C . VAL B 1 101 ? -2.264 -8.797 -6.965 1 98.88 101 VAL B C 1
ATOM 2067 O O . VAL B 1 101 ? -3.07 -9.125 -6.09 1 98.88 101 VAL B O 1
ATOM 2070 N N . ALA B 1 102 ? -1.966 -7.594 -7.199 1 98.88 102 ALA B N 1
ATOM 2071 C CA . ALA B 1 102 ? -2.574 -6.477 -6.48 1 98.88 102 ALA B CA 1
ATOM 2072 C C . ALA B 1 102 ? -3.424 -5.621 -7.414 1 98.88 102 ALA B C 1
ATOM 2074 O O . ALA B 1 102 ? -3.035 -5.363 -8.555 1 98.88 102 ALA B O 1
ATOM 2075 N N . ASP B 1 103 ? -4.617 -5.223 -6.965 1 98.62 103 ASP B N 1
ATOM 2076 C CA . ASP B 1 103 ? -5.496 -4.309 -7.691 1 98.62 103 ASP B CA 1
ATOM 2077 C C . ASP B 1 103 ? -6.148 -3.305 -6.746 1 98.62 103 ASP B C 1
ATOM 2079 O O . ASP B 1 103 ? -7.074 -3.648 -6.008 1 98.62 103 ASP B O 1
ATOM 2083 N N . THR B 1 104 ? -5.68 -2.064 -6.836 1 98 104 THR B N 1
ATOM 2084 C CA . THR B 1 104 ? -6.219 -1.026 -5.965 1 98 104 THR B CA 1
ATOM 2085 C C . THR B 1 104 ? -6.848 0.097 -6.785 1 98 104 THR B C 1
ATOM 2087 O O . THR B 1 104 ? -6.918 1.24 -6.332 1 98 104 THR B O 1
ATOM 2090 N N . ASP B 1 105 ? -7.184 -0.198 -8.039 1 95.94 105 ASP B N 1
ATOM 2091 C CA . ASP B 1 105 ? -7.781 0.771 -8.953 1 95.94 105 ASP B CA 1
ATOM 2092 C C . ASP B 1 105 ? -9.164 0.31 -9.422 1 95.94 105 ASP B C 1
ATOM 2094 O O . ASP B 1 105 ? -9.281 -0.354 -10.453 1 95.94 105 ASP B O 1
ATOM 2098 N N . PRO B 1 106 ? -10.156 0.777 -8.711 1 95.38 106 PRO B N 1
ATOM 2099 C CA . PRO B 1 106 ? -11.508 0.313 -9.047 1 95.38 106 PRO B CA 1
ATOM 2100 C C . PRO B 1 106 ? -11.906 0.654 -10.484 1 95.38 106 PRO B C 1
ATOM 2102 O O . PRO B 1 106 ? -12.75 -0.024 -11.07 1 95.38 106 PRO B O 1
ATOM 2105 N N . GLY B 1 107 ? -11.359 1.637 -11.031 1 92.69 107 GLY B N 1
ATOM 2106 C CA . GLY B 1 107 ? -11.727 2.066 -12.375 1 92.69 107 GLY B CA 1
ATOM 2107 C C . GLY B 1 107 ? -10.805 1.528 -13.445 1 92.69 107 GLY B C 1
ATOM 2108 O O . GLY B 1 107 ? -10.984 1.824 -14.633 1 92.69 107 GLY B O 1
ATOM 2109 N N . GLY B 1 108 ? -9.852 0.748 -13.133 1 92.12 108 GLY B N 1
ATOM 2110 C CA . GLY B 1 108 ? -8.812 0.35 -14.062 1 92.12 108 GLY B CA 1
ATOM 2111 C C . GLY B 1 108 ? -9.258 -0.719 -15.039 1 92.12 108 GLY B C 1
ATOM 2112 O O . GLY B 1 108 ? -8.656 -0.892 -16.094 1 92.12 108 GLY B O 1
ATOM 2113 N N . GLY B 1 109 ? -10.273 -1.476 -14.664 1 94.06 109 GLY B N 1
ATOM 2114 C CA . GLY B 1 109 ? -10.82 -2.471 -15.562 1 94.06 109 GLY B CA 1
ATOM 2115 C C . GLY B 1 109 ? -9.891 -3.646 -15.797 1 94.06 109 GLY B C 1
ATOM 2116 O O . GLY B 1 109 ? -9.852 -4.207 -16.891 1 94.06 109 GLY B O 1
ATOM 2117 N N . SER B 1 110 ? -9.062 -4.062 -14.883 1 97.56 110 SER B N 1
ATOM 2118 C CA . SER B 1 110 ? -8.164 -5.199 -15.023 1 97.56 110 SER B CA 1
ATOM 2119 C C . SER B 1 110 ? -8.938 -6.492 -15.258 1 97.56 110 SER B C 1
ATOM 2121 O O . SER B 1 110 ? -10.125 -6.578 -14.945 1 97.56 110 SER B O 1
ATOM 2123 N N . ASP B 1 111 ? -8.242 -7.496 -15.938 1 98.31 111 ASP B N 1
ATOM 2124 C CA . ASP B 1 111 ? -8.812 -8.836 -16.094 1 98.31 111 ASP B CA 1
ATOM 2125 C C . ASP B 1 111 ? -9.281 -9.391 -14.75 1 98.31 111 ASP B C 1
ATOM 2127 O O . ASP B 1 111 ? -10.398 -9.898 -14.641 1 98.31 111 ASP B O 1
ATOM 2131 N N . ALA B 1 112 ? -8.469 -9.227 -13.719 1 98.56 112 ALA B N 1
ATOM 2132 C CA . ALA B 1 112 ? -8.789 -9.734 -12.391 1 98.56 112 ALA B CA 1
ATOM 2133 C C . ALA B 1 112 ? -10.062 -9.094 -11.844 1 98.56 112 ALA B C 1
ATOM 2135 O O . ALA B 1 112 ? -10.938 -9.781 -11.328 1 98.56 112 ALA B O 1
ATOM 2136 N N . ARG B 1 113 ? -10.133 -7.77 -11.992 1 98 113 ARG B N 1
ATOM 2137 C CA . ARG B 1 113 ? -11.289 -7.074 -11.438 1 98 113 ARG B CA 1
ATOM 2138 C C . ARG B 1 113 ? -12.562 -7.445 -12.188 1 98 113 ARG B C 1
ATOM 2140 O O . ARG B 1 113 ? -13.617 -7.629 -11.57 1 98 113 ARG B O 1
ATOM 2147 N N . THR B 1 114 ? -12.5 -7.504 -13.484 1 97.69 114 THR B N 1
ATOM 2148 C CA . THR B 1 114 ? -13.648 -7.852 -14.312 1 97.69 114 THR B CA 1
ATOM 2149 C C . THR B 1 114 ? -14.148 -9.258 -13.984 1 97.69 114 THR B C 1
ATOM 2151 O O . THR B 1 114 ? -15.359 -9.484 -13.906 1 97.69 114 THR B O 1
ATOM 2154 N N . ARG B 1 115 ? -13.289 -10.18 -13.695 1 98 115 ARG B N 1
ATOM 2155 C CA . ARG B 1 115 ? -13.617 -11.586 -13.492 1 98 115 ARG B CA 1
ATOM 2156 C C . ARG B 1 115 ? -14.07 -11.836 -12.062 1 98 115 ARG B C 1
ATOM 2158 O O . ARG B 1 115 ? -15 -12.617 -11.828 1 98 115 ARG B O 1
ATOM 2165 N N . LEU B 1 116 ? -13.422 -11.156 -11.141 1 98.44 116 LEU B N 1
ATOM 2166 C CA . LEU B 1 116 ? -13.609 -11.539 -9.742 1 98.44 116 LEU B CA 1
ATOM 2167 C C . LEU B 1 116 ? -14.547 -10.562 -9.039 1 98.44 116 LEU B C 1
ATOM 2169 O O . LEU B 1 116 ? -15.016 -10.836 -7.93 1 98.44 116 LEU B O 1
ATOM 2173 N N . ARG B 1 117 ? -14.828 -9.453 -9.555 1 97.12 117 ARG B N 1
ATOM 2174 C CA . ARG B 1 117 ? -15.836 -8.477 -9.156 1 97.12 117 ARG B CA 1
ATOM 2175 C C . ARG B 1 117 ? -15.742 -8.172 -7.664 1 97.12 117 ARG B C 1
ATOM 2177 O O . ARG B 1 117 ? -16.734 -8.305 -6.934 1 97.12 117 ARG B O 1
ATOM 2184 N N . PRO B 1 118 ? -14.602 -7.629 -7.254 1 97.62 118 PRO B N 1
ATOM 2185 C CA . PRO B 1 118 ? -14.461 -7.297 -5.832 1 97.62 118 PRO B CA 1
ATOM 2186 C C . PRO B 1 118 ? -15.289 -6.078 -5.426 1 97.62 118 PRO B C 1
ATOM 2188 O O . PRO B 1 118 ? -15.578 -5.223 -6.266 1 97.62 118 PRO B O 1
ATOM 2191 N N . ARG B 1 119 ? -15.641 -6.043 -4.141 1 95 119 ARG B N 1
ATOM 2192 C CA . ARG B 1 119 ? -16.203 -4.863 -3.494 1 95 119 ARG B CA 1
ATOM 2193 C C . ARG B 1 119 ? -15.336 -4.41 -2.326 1 95 119 ARG B C 1
ATOM 2195 O O . ARG B 1 119 ? -15.328 -5.043 -1.27 1 95 119 ARG B O 1
ATOM 2202 N N . GLY B 1 120 ? -14.742 -3.211 -2.529 1 97.38 120 GLY B N 1
ATOM 2203 C CA . GLY B 1 120 ? -13.812 -2.795 -1.494 1 97.38 120 GLY B CA 1
ATOM 2204 C C . GLY B 1 120 ? -12.617 -3.725 -1.354 1 97.38 120 GLY B C 1
ATOM 2205 O O . GLY B 1 120 ? -12.055 -4.172 -2.354 1 97.38 120 GLY B O 1
ATOM 2206 N N . PHE B 1 121 ? -12.18 -3.918 -0.162 1 98.81 121 PHE B N 1
ATOM 2207 C CA . PHE B 1 121 ? -11.117 -4.875 0.105 1 98.81 121 PHE B CA 1
ATOM 2208 C C . PHE B 1 121 ? -11.617 -6.305 -0.065 1 98.81 121 PHE B C 1
ATOM 2210 O O . PHE B 1 121 ? -12.719 -6.641 0.377 1 98.81 121 PHE B O 1
ATOM 2217 N N . MET B 1 122 ? -10.773 -7.051 -0.677 1 98.88 122 MET B N 1
ATOM 2218 C CA . MET B 1 122 ? -11.055 -8.477 -0.821 1 98.88 122 MET B CA 1
ATOM 2219 C C . MET B 1 122 ? -9.773 -9.258 -1.091 1 98.88 122 MET B C 1
ATOM 2221 O O . MET B 1 122 ? -8.93 -8.82 -1.882 1 98.88 122 MET B O 1
ATOM 2225 N N . LEU B 1 123 ? -9.586 -10.32 -0.428 1 98.94 123 LEU B N 1
ATOM 2226 C CA . LEU B 1 123 ? -8.555 -11.312 -0.713 1 98.94 123 LEU B CA 1
ATOM 2227 C C . LEU B 1 123 ? -9.141 -12.516 -1.442 1 98.94 123 LEU B C 1
ATOM 2229 O O . LEU B 1 123 ? -10.141 -13.086 -1.002 1 98.94 123 LEU B O 1
ATOM 2233 N N . VAL B 1 124 ? -8.578 -12.852 -2.564 1 98.94 124 VAL B N 1
ATOM 2234 C CA . VAL B 1 124 ? -9.008 -14.031 -3.305 1 98.94 124 VAL B CA 1
ATOM 2235 C C . VAL B 1 124 ? -7.836 -14.992 -3.471 1 98.94 124 VAL B C 1
ATOM 2237 O O . VAL B 1 124 ? -6.758 -14.602 -3.922 1 98.94 124 VAL B O 1
ATOM 2240 N N . VAL B 1 125 ? -8 -16.234 -3.072 1 98.94 125 VAL B N 1
ATOM 2241 C CA . VAL B 1 125 ? -7.035 -17.312 -3.275 1 98.94 125 VAL B CA 1
ATOM 2242 C C . VAL B 1 125 ? -7.547 -18.266 -4.348 1 98.94 125 VAL B C 1
ATOM 2244 O O . VAL B 1 125 ? -8.656 -18.797 -4.246 1 98.94 125 VAL B O 1
ATOM 2247 N N . MET B 1 126 ? -6.695 -18.438 -5.344 1 98.81 126 MET B N 1
ATOM 2248 C CA . MET B 1 126 ? -7.121 -19.266 -6.469 1 98.81 126 MET B CA 1
ATOM 2249 C C . MET B 1 126 ? -6.227 -20.5 -6.609 1 98.81 126 MET B C 1
ATOM 2251 O O . MET B 1 126 ? -5.059 -20.469 -6.219 1 98.81 126 MET B O 1
ATOM 2255 N N . SER B 1 127 ? -6.785 -21.562 -7.109 1 98.44 127 SER B N 1
ATOM 2256 C CA . SER B 1 127 ? -6.023 -22.75 -7.473 1 98.44 127 SER B CA 1
ATOM 2257 C C . SER B 1 127 ? -5.312 -22.562 -8.812 1 98.44 127 SER B C 1
ATOM 2259 O O . SER B 1 127 ? -5.574 -21.594 -9.531 1 98.44 127 SER B O 1
ATOM 2261 N N . GLU B 1 128 ? -4.41 -23.453 -9.125 1 97.75 128 GLU B N 1
ATOM 2262 C CA . GLU B 1 128 ? -3.602 -23.344 -10.336 1 97.75 128 GLU B CA 1
ATOM 2263 C C . GLU B 1 128 ? -4.441 -23.594 -11.586 1 97.75 128 GLU B C 1
ATOM 2265 O O . GLU B 1 128 ? -4.035 -23.234 -12.688 1 97.75 128 GLU B O 1
ATOM 2270 N N . ASP B 1 129 ? -5.598 -24.156 -11.484 1 97.94 129 ASP B N 1
ATOM 2271 C CA . ASP B 1 129 ? -6.465 -24.375 -12.633 1 97.94 129 ASP B CA 1
ATOM 2272 C C . ASP B 1 129 ? -7.43 -23.219 -12.828 1 97.94 129 ASP B C 1
ATOM 2274 O O . ASP B 1 129 ? -8.344 -23.281 -13.656 1 97.94 129 ASP B O 1
ATOM 2278 N N . GLY B 1 130 ? -7.332 -22.172 -12.047 1 97.62 130 GLY B N 1
ATOM 2279 C CA . GLY B 1 130 ? -8.039 -20.938 -12.305 1 97.62 130 GLY B CA 1
ATOM 2280 C C . GLY B 1 130 ? -9.328 -20.797 -11.508 1 97.62 130 GLY B C 1
ATOM 2281 O O . GLY B 1 130 ? -10.062 -19.828 -11.664 1 97.62 130 GLY B O 1
ATOM 2282 N N . ARG B 1 131 ? -9.555 -21.719 -10.609 1 97.56 131 ARG B N 1
ATOM 2283 C CA . ARG B 1 131 ? -10.781 -21.672 -9.812 1 97.56 131 ARG B CA 1
ATOM 2284 C C . ARG B 1 131 ? -10.562 -20.875 -8.531 1 97.56 131 ARG B C 1
ATOM 2286 O O . ARG B 1 131 ? -9.484 -20.938 -7.938 1 97.56 131 ARG B O 1
ATOM 2293 N N . VAL B 1 132 ? -11.625 -20.172 -8.094 1 98.44 132 VAL B N 1
ATOM 2294 C CA . VAL B 1 132 ? -11.578 -19.469 -6.82 1 98.44 132 VAL B CA 1
ATOM 2295 C C . VAL B 1 132 ? -11.758 -20.453 -5.672 1 98.44 132 VAL B C 1
ATOM 2297 O O . VAL B 1 132 ? -12.758 -21.156 -5.605 1 98.44 132 VAL B O 1
ATOM 2300 N N . ALA B 1 133 ? -10.766 -20.469 -4.758 1 98.25 133 ALA B N 1
ATOM 2301 C CA . ALA B 1 133 ? -10.82 -21.375 -3.617 1 98.25 133 ALA B CA 1
ATOM 2302 C C . ALA B 1 133 ? -11.297 -20.656 -2.361 1 98.25 133 ALA B C 1
ATOM 2304 O O . ALA B 1 133 ? -12.047 -21.219 -1.56 1 98.25 133 ALA B O 1
ATOM 2305 N N . GLN B 1 134 ? -10.875 -19.453 -2.119 1 98.5 134 GLN B N 1
ATOM 2306 C CA . GLN B 1 134 ? -11.234 -18.641 -0.959 1 98.5 134 GLN B CA 1
ATOM 2307 C C . GLN B 1 134 ? -11.492 -17.203 -1.359 1 98.5 134 GLN B C 1
ATOM 2309 O O . GLN B 1 134 ? -10.797 -16.656 -2.217 1 98.5 134 GLN B O 1
ATOM 2314 N N . ARG B 1 135 ? -12.516 -16.516 -0.775 1 98.69 135 ARG B N 1
ATOM 2315 C CA . ARG B 1 135 ? -12.75 -15.078 -0.747 1 98.69 135 ARG B CA 1
ATOM 2316 C C . ARG B 1 135 ? -12.859 -14.57 0.687 1 98.69 135 ARG B C 1
ATOM 2318 O O . ARG B 1 135 ? -13.648 -15.086 1.479 1 98.69 135 ARG B O 1
ATOM 2325 N N . LYS B 1 136 ? -12.023 -13.648 1.022 1 98.75 136 LYS B N 1
ATOM 2326 C CA . LYS B 1 136 ? -12.008 -13.141 2.393 1 98.75 136 LYS B CA 1
ATOM 2327 C C . LYS B 1 136 ? -12.141 -11.617 2.42 1 98.75 136 LYS B C 1
ATOM 2329 O O . LYS B 1 136 ? -11.391 -10.914 1.738 1 98.75 136 LYS B O 1
ATOM 2334 N N . PRO B 1 137 ? -13.062 -11.094 3.24 1 98.56 137 PRO B N 1
ATOM 2335 C CA . PRO B 1 137 ? -13.219 -9.641 3.355 1 98.56 137 PRO B CA 1
ATOM 2336 C C . PRO B 1 137 ? -12.234 -9.016 4.34 1 98.56 137 PRO B C 1
ATOM 2338 O O . PRO B 1 137 ? -12.266 -7.809 4.57 1 98.56 137 PRO B O 1
ATOM 2341 N N . GLU B 1 138 ? -11.453 -9.844 4.98 1 98.69 138 GLU B N 1
ATOM 2342 C CA . GLU B 1 138 ? -10.414 -9.406 5.906 1 98.69 138 GLU B CA 1
ATOM 2343 C C . GLU B 1 138 ? -9.07 -10.047 5.57 1 98.69 138 GLU B C 1
ATOM 2345 O O . GLU B 1 138 ? -9.016 -11.109 4.945 1 98.69 138 GLU B O 1
ATOM 2350 N N . PRO B 1 139 ? -8 -9.422 5.984 1 98.88 139 PRO B N 1
ATOM 2351 C CA . PRO B 1 139 ? -6.68 -9.984 5.695 1 98.88 139 PRO B CA 1
ATOM 2352 C C . PRO B 1 139 ? -6.457 -11.336 6.367 1 98.88 139 PRO B C 1
ATOM 2354 O O . PRO B 1 139 ? -6.926 -11.555 7.488 1 98.88 139 PRO B O 1
ATOM 2357 N N . TRP B 1 140 ? -5.773 -12.188 5.672 1 98.88 140 TRP B N 1
ATOM 2358 C CA . TRP B 1 140 ? -5.297 -13.469 6.18 1 98.88 140 TRP B CA 1
ATOM 2359 C C . TRP B 1 140 ? -3.771 -13.516 6.188 1 98.88 140 TRP B C 1
ATOM 2361 O O . TRP B 1 140 ? -3.125 -13.047 5.25 1 98.88 140 TRP B O 1
ATOM 2371 N N . ASP B 1 141 ? -3.215 -14.102 7.207 1 98.44 141 ASP B N 1
ATOM 2372 C CA . ASP B 1 141 ? -1.765 -14.266 7.184 1 98.44 141 ASP B CA 1
ATOM 2373 C C . ASP B 1 141 ? -1.365 -15.438 6.285 1 98.44 141 ASP B C 1
ATOM 2375 O O . ASP B 1 141 ? -2.225 -16.172 5.785 1 98.44 141 ASP B O 1
ATOM 2379 N N . VAL B 1 142 ? -0.142 -15.586 6.121 1 98.75 142 VAL B N 1
ATOM 2380 C CA . VAL B 1 142 ? 0.369 -16.547 5.152 1 98.75 142 VAL B CA 1
ATOM 2381 C C . VAL B 1 142 ? 0.122 -17.969 5.652 1 98.75 142 VAL B C 1
ATOM 2383 O O . VAL B 1 142 ? -0.077 -18.891 4.859 1 98.75 142 VAL B O 1
ATOM 2386 N N . ARG B 1 143 ? 0.114 -18.156 6.973 1 98.5 143 ARG B N 1
ATOM 2387 C CA . ARG B 1 143 ? -0.188 -19.469 7.504 1 98.5 143 ARG B CA 1
ATOM 2388 C C . ARG B 1 143 ? -1.594 -19.922 7.109 1 98.5 143 ARG B C 1
ATOM 2390 O O . ARG B 1 143 ? -1.793 -21.047 6.668 1 98.5 143 ARG B O 1
ATOM 2397 N N . GLU B 1 144 ? -2.572 -19.016 7.262 1 98.75 144 GLU B N 1
ATOM 2398 C CA . GLU B 1 144 ? -3.951 -19.297 6.875 1 98.75 144 GLU B CA 1
ATOM 2399 C C . GLU B 1 144 ? -4.062 -19.562 5.375 1 98.75 144 GLU B C 1
ATOM 2401 O O . GLU B 1 144 ? -4.734 -20.5 4.953 1 98.75 144 GLU B O 1
ATOM 2406 N N . ILE B 1 145 ? -3.418 -18.75 4.555 1 98.88 145 ILE B N 1
ATOM 2407 C CA . ILE B 1 145 ? -3.439 -18.891 3.104 1 98.88 145 ILE B CA 1
ATOM 2408 C C . ILE B 1 145 ? -2.799 -20.234 2.709 1 98.88 145 ILE B C 1
ATOM 2410 O O . ILE B 1 145 ? -3.35 -20.969 1.896 1 98.88 145 ILE B O 1
ATOM 2414 N N . GLY B 1 146 ? -1.632 -20.547 3.324 1 98.69 146 GLY B N 1
ATOM 2415 C CA . GLY B 1 146 ? -0.968 -21.828 3.076 1 98.69 146 GLY B CA 1
ATOM 2416 C C . GLY B 1 146 ? -1.836 -23.016 3.402 1 98.69 146 GLY B C 1
ATOM 2417 O O . GLY B 1 146 ? -1.896 -23.984 2.629 1 98.69 146 GLY B O 1
ATOM 2418 N N . ARG B 1 147 ? -2.494 -22.969 4.52 1 98.19 147 ARG B N 1
ATOM 2419 C CA . ARG B 1 147 ? -3.381 -24.062 4.918 1 98.19 147 ARG B CA 1
ATOM 2420 C C . ARG B 1 147 ? -4.492 -24.266 3.895 1 98.19 147 ARG B C 1
ATOM 2422 O O . ARG B 1 147 ? -4.855 -25.406 3.578 1 98.19 147 ARG B O 1
ATOM 2429 N N . ALA B 1 148 ? -5.066 -23.188 3.428 1 98.56 148 ALA B N 1
ATOM 2430 C CA . ALA B 1 148 ? -6.117 -23.266 2.416 1 98.56 148 ALA B CA 1
ATOM 2431 C C . ALA B 1 148 ? -5.586 -23.891 1.125 1 98.56 148 ALA B C 1
ATOM 2433 O O . ALA B 1 148 ? -6.258 -24.719 0.51 1 98.56 148 ALA B O 1
ATOM 2434 N N . ILE B 1 149 ? -4.395 -23.469 0.726 1 98.56 149 ILE B N 1
ATOM 2435 C CA . ILE B 1 149 ? -3.787 -23.969 -0.504 1 98.56 149 ILE B CA 1
ATOM 2436 C C . ILE B 1 149 ? -3.496 -25.469 -0.368 1 98.56 149 ILE B C 1
ATOM 2438 O O . ILE B 1 149 ? -3.771 -26.234 -1.284 1 98.56 149 ILE B O 1
ATOM 2442 N N . ASP B 1 150 ? -2.988 -25.859 0.799 1 97.75 150 ASP B N 1
ATOM 2443 C CA . ASP B 1 150 ? -2.584 -27.234 1.019 1 97.75 150 ASP B CA 1
ATOM 2444 C C . ASP B 1 150 ? -3.793 -28.172 1.002 1 97.75 150 ASP B C 1
ATOM 2446 O O . ASP B 1 150 ? -3.645 -29.391 0.874 1 97.75 150 ASP B O 1
ATOM 2450 N N . LYS B 1 151 ? -4.977 -27.641 1.12 1 97 151 LYS B N 1
ATOM 2451 C CA . LYS B 1 151 ? -6.203 -28.438 1.109 1 97 151 LYS B CA 1
ATOM 2452 C C . LYS B 1 151 ? -6.754 -28.578 -0.307 1 97 151 LYS B C 1
ATOM 2454 O O . LYS B 1 151 ? -7.68 -29.359 -0.543 1 97 151 LYS B O 1
ATOM 2459 N N . MET B 1 152 ? -6.129 -27.875 -1.256 1 97.31 152 MET B N 1
ATOM 2460 C CA . MET B 1 152 ? -6.613 -27.938 -2.633 1 97.31 152 MET B CA 1
ATOM 2461 C C . MET B 1 152 ? -6.273 -29.281 -3.271 1 97.31 152 MET B C 1
ATOM 2463 O O . MET B 1 152 ? -5.18 -29.812 -3.07 1 97.31 152 MET B O 1
ATOM 2467 N N . PRO B 1 153 ? -7.172 -29.797 -4.086 1 95.81 153 PRO B N 1
ATOM 2468 C CA . PRO B 1 153 ? -6.996 -31.141 -4.664 1 95.81 153 PRO B CA 1
ATOM 2469 C C . PRO B 1 153 ? -5.688 -31.281 -5.441 1 95.81 153 PRO B C 1
ATOM 2471 O O . PRO B 1 153 ? -4.957 -32.25 -5.258 1 95.81 153 PRO B O 1
ATOM 2474 N N . LEU B 1 154 ? -5.34 -30.344 -6.27 1 94.12 154 LEU B N 1
ATOM 2475 C CA . LEU B 1 154 ? -4.121 -30.438 -7.07 1 94.12 154 LEU B CA 1
ATOM 2476 C C . LEU B 1 154 ? -2.885 -30.344 -6.184 1 94.12 154 LEU B C 1
ATOM 2478 O O . LEU B 1 154 ? -1.873 -31 -6.461 1 94.12 154 LEU B O 1
ATOM 2482 N N . ARG B 1 155 ? -2.984 -29.625 -5.121 1 93.94 155 ARG B N 1
ATOM 2483 C CA . ARG B 1 155 ? -1.87 -29.516 -4.188 1 93.94 155 ARG B CA 1
ATOM 2484 C C . ARG B 1 155 ? -1.669 -30.812 -3.418 1 93.94 155 ARG B C 1
ATOM 2486 O O . ARG B 1 155 ? -0.534 -31.25 -3.199 1 93.94 155 ARG B O 1
ATOM 2493 N N . GLN B 1 156 ? -2.799 -31.359 -3.057 1 94.44 156 GLN B N 1
ATOM 2494 C CA . GLN B 1 156 ? -2.727 -32.625 -2.355 1 94.44 156 GLN B CA 1
ATOM 2495 C C . GLN B 1 156 ? -2.064 -33.688 -3.223 1 94.44 156 GLN B C 1
ATOM 2497 O O . GLN B 1 156 ? -1.266 -34.5 -2.73 1 94.44 156 GLN B O 1
ATOM 2502 N N . ARG B 1 157 ? -2.406 -33.688 -4.434 1 93.88 157 ARG B N 1
ATOM 2503 C CA . ARG B 1 157 ? -1.774 -34.625 -5.379 1 93.88 157 ARG B CA 1
ATOM 2504 C C . ARG B 1 157 ? -0.276 -34.344 -5.477 1 93.88 157 ARG B C 1
ATOM 2506 O O . ARG B 1 157 ? 0.525 -35.281 -5.492 1 93.88 157 ARG B O 1
ATOM 2513 N N . GLU B 1 158 ? 0.137 -33.062 -5.566 1 93.38 158 GLU B N 1
ATOM 2514 C CA . GLU B 1 158 ? 1.541 -32.688 -5.609 1 93.38 158 GLU B CA 1
ATOM 2515 C C . GLU B 1 158 ? 2.293 -33.156 -4.379 1 93.38 158 GLU B C 1
ATOM 2517 O O . GLU B 1 158 ? 3.414 -33.656 -4.488 1 93.38 158 GLU B O 1
ATOM 2522 N N . LEU B 1 159 ? 1.652 -33.062 -3.197 1 91.31 159 LEU B N 1
ATOM 2523 C CA . LEU B 1 159 ? 2.283 -33.438 -1.938 1 91.31 159 LEU B CA 1
ATOM 2524 C C . LEU B 1 159 ? 2.447 -34.969 -1.848 1 91.31 159 LEU B C 1
ATOM 2526 O O . LEU B 1 159 ? 3.438 -35.438 -1.302 1 91.31 159 LEU B O 1
ATOM 2530 N N . ARG B 1 160 ? 1.537 -35.688 -2.463 1 90.75 160 ARG B N 1
ATOM 2531 C CA . ARG B 1 160 ? 1.606 -37.156 -2.465 1 90.75 160 ARG B CA 1
ATOM 2532 C C . ARG B 1 160 ? 2.699 -37.656 -3.404 1 90.75 160 ARG B C 1
ATOM 2534 O O . ARG B 1 160 ? 3.352 -38.656 -3.129 1 90.75 160 ARG B O 1
ATOM 2541 N N . GLU B 1 161 ? 2.947 -36.844 -4.422 1 90.44 161 GLU B N 1
ATOM 2542 C CA . GLU B 1 161 ? 3.938 -37.219 -5.426 1 90.44 161 GLU B CA 1
ATOM 2543 C C . GLU B 1 161 ? 5.324 -36.719 -5.062 1 90.44 161 GLU B C 1
ATOM 2545 O O . GLU B 1 161 ? 6.316 -37.062 -5.699 1 90.44 161 GLU B O 1
ATOM 2550 N N . GLY B 1 162 ? 5.559 -36.094 -3.883 1 77.94 162 GLY B N 1
ATOM 2551 C CA . GLY B 1 162 ? 6.824 -35.531 -3.436 1 77.94 162 GLY B CA 1
ATOM 2552 C C . GLY B 1 162 ? 7.238 -34.281 -4.215 1 77.94 162 GLY B C 1
ATOM 2553 O O . GLY B 1 162 ? 8.43 -34.031 -4.371 1 77.94 162 GLY B O 1
ATOM 2554 N N . ARG B 1 163 ? 6.32 -33.719 -4.883 1 58.47 163 ARG B N 1
ATOM 2555 C CA . ARG B 1 163 ? 6.625 -32.469 -5.578 1 58.47 163 ARG B CA 1
ATOM 2556 C C . ARG B 1 163 ? 6.215 -31.266 -4.746 1 58.47 163 ARG B C 1
ATOM 2558 O O . ARG B 1 163 ? 5.227 -31.312 -4.012 1 58.47 163 ARG B O 1
#

pLDDT: mean 85.71, std 22.32, range [30.64, 98.94]

Nearest PDB structures (foldseek):
  3wgx-assembly1_A  TM=6.487E-01  e=2.484E-03  Homo sapiens
  3wgd-assembly7_G  TM=6.928E-01  e=6.325E-03  Homo sapiens
  3wge-assembly1_A  TM=6.950E-01  e=1.513E-02  Homo sapiens
  3wgd-assembly6_F  TM=6.689E-01  e=1.336E-02  Homo sapiens
  2h72-assembly2_B  TM=6.540E-01  e=4.945E-02  Escherichia coli

Organism: NCBI:txid1123501